Protein AF-M1BWH0-F1 (afdb_monomer_lite)

Organism: Solanum tuberosum (NCBI:txid4113)

InterPro domains:
  IPR000715 Glycosyl transferase, family 4 [PTHR22926] (45-183)

pLDDT: mean 72.54, std 14.77, range [38.41, 92.94]

Structure (mmCIF, N/CA/C/O backbone):
data_AF-M1BWH0-F1
#
_entry.id   AF-M1BWH0-F1
#
loop_
_atom_site.group_PDB
_atom_site.id
_atom_site.type_symbol
_atom_site.label_atom_id
_atom_site.label_alt_id
_atom_site.label_comp_id
_atom_site.label_asym_id
_atom_site.label_entity_id
_atom_site.label_seq_id
_atom_site.pdbx_PDB_ins_code
_atom_site.Cartn_x
_atom_site.Cartn_y
_atom_site.Cartn_z
_atom_site.occupancy
_atom_site.B_iso_or_equiv
_atom_site.auth_seq_id
_atom_site.auth_comp_id
_atom_site.auth_asym_id
_atom_site.auth_atom_id
_atom_site.pdbx_PDB_model_num
ATOM 1 N N . MET A 1 1 ? -40.333 1.018 10.493 1.00 52.69 1 MET A N 1
ATOM 2 C CA . MET A 1 1 ? -40.020 0.906 9.043 1.00 52.69 1 MET A CA 1
ATOM 3 C C . MET A 1 1 ? -39.030 1.960 8.505 1.00 52.69 1 MET A C 1
ATOM 5 O O . MET A 1 1 ? -38.324 1.637 7.554 1.00 52.69 1 MET A O 1
ATOM 9 N N . LEU A 1 2 ? -38.870 3.151 9.114 1.00 58.59 2 LEU A N 1
ATOM 10 C CA . LEU A 1 2 ? -37.938 4.201 8.632 1.00 58.59 2 LEU A CA 1
ATOM 11 C C . LEU A 1 2 ? -36.450 3.785 8.541 1.00 58.59 2 LEU A C 1
ATOM 13 O O . LEU A 1 2 ? -35.743 4.197 7.622 1.00 58.59 2 LEU A O 1
ATOM 17 N N . GLY A 1 3 ? -35.963 2.935 9.452 1.00 58.97 3 GLY A N 1
ATOM 18 C CA . GLY A 1 3 ? -34.543 2.551 9.498 1.00 58.97 3 GLY A CA 1
ATOM 19 C C . GLY A 1 3 ? -34.046 1.758 8.279 1.00 58.97 3 GLY A C 1
ATOM 20 O O . GLY A 1 3 ? -32.896 1.919 7.870 1.00 58.97 3 GLY A O 1
ATOM 21 N N . ARG A 1 4 ? -34.903 0.939 7.642 1.00 58.53 4 ARG A N 1
ATOM 22 C CA . ARG A 1 4 ? -34.527 0.165 6.436 1.00 58.53 4 ARG A CA 1
ATOM 23 C C . ARG A 1 4 ? -34.374 1.065 5.206 1.00 58.53 4 ARG A C 1
ATOM 25 O O . ARG A 1 4 ? -33.433 0.875 4.437 1.00 58.53 4 ARG A O 1
ATOM 32 N N . ALA A 1 5 ? -35.240 2.071 5.054 1.00 61.50 5 ALA A N 1
ATOM 33 C CA . ALA A 1 5 ? -35.156 3.052 3.969 1.00 61.50 5 ALA A CA 1
ATOM 34 C C . ALA A 1 5 ? -33.893 3.923 4.088 1.00 61.50 5 ALA A C 1
ATOM 36 O O . ALA A 1 5 ? -33.182 4.127 3.101 1.00 61.50 5 ALA A O 1
ATOM 37 N N . TYR A 1 6 ? -33.555 4.351 5.310 1.00 59.22 6 TYR A N 1
ATOM 38 C CA . TYR A 1 6 ? -32.339 5.120 5.583 1.00 59.22 6 TYR A CA 1
ATOM 39 C C . TYR A 1 6 ? -31.059 4.313 5.300 1.00 59.22 6 TYR A C 1
ATOM 41 O O . TYR A 1 6 ? -30.120 4.813 4.678 1.00 59.22 6 TYR A O 1
ATOM 49 N N . LYS A 1 7 ? -31.036 3.026 5.681 1.00 59.59 7 LYS A N 1
ATOM 50 C CA . LYS A 1 7 ? -29.905 2.121 5.411 1.00 59.59 7 LYS A CA 1
ATOM 51 C C . LYS A 1 7 ? -29.709 1.881 3.907 1.00 59.59 7 LYS A C 1
ATOM 53 O O . LYS A 1 7 ? -28.577 1.931 3.434 1.00 59.59 7 LYS A O 1
ATOM 58 N N . ARG A 1 8 ? -30.797 1.705 3.140 1.00 63.88 8 ARG A N 1
ATOM 59 C CA . ARG A 1 8 ? -30.755 1.571 1.668 1.00 63.88 8 ARG A CA 1
ATOM 60 C C . ARG A 1 8 ? -30.209 2.821 0.981 1.00 63.88 8 ARG A C 1
ATOM 62 O O . ARG A 1 8 ? -29.378 2.685 0.089 1.00 63.88 8 ARG A O 1
ATOM 69 N N . LYS A 1 9 ? -30.640 4.021 1.398 1.00 63.94 9 LYS A N 1
ATOM 70 C CA . LYS A 1 9 ? -30.110 5.282 0.851 1.00 63.94 9 LYS A CA 1
ATOM 71 C C . LYS A 1 9 ? -28.603 5.392 1.091 1.00 63.94 9 LYS A C 1
ATOM 73 O O . LYS A 1 9 ? -27.865 5.621 0.141 1.00 63.94 9 LYS A O 1
ATOM 78 N N . ARG A 1 10 ? -28.129 5.127 2.315 1.00 65.81 10 ARG A N 1
ATOM 79 C CA . ARG A 1 10 ? -26.694 5.200 2.651 1.00 65.81 10 ARG A CA 1
ATOM 80 C C . ARG A 1 10 ? -25.829 4.241 1.815 1.00 65.81 10 ARG A C 1
ATOM 82 O O . ARG A 1 10 ? -24.743 4.621 1.397 1.00 65.81 10 ARG A O 1
ATOM 89 N N . ILE A 1 11 ? -26.329 3.032 1.536 1.00 69.75 11 ILE A N 1
ATOM 90 C CA . ILE A 1 11 ? -25.644 2.051 0.675 1.00 69.75 11 ILE A CA 1
ATOM 91 C C . ILE A 1 11 ? -25.576 2.549 -0.775 1.00 69.75 11 ILE A C 1
ATOM 93 O O . ILE A 1 11 ? -24.513 2.488 -1.381 1.00 69.75 11 ILE A O 1
ATOM 97 N N . LYS A 1 12 ? -26.673 3.099 -1.317 1.00 73.69 12 LYS A N 1
ATOM 98 C CA . LYS A 1 12 ? -26.696 3.640 -2.687 1.00 73.69 12 LYS A CA 1
ATOM 99 C C . LYS A 1 12 ? -25.707 4.794 -2.880 1.00 73.69 12 LYS A C 1
ATOM 101 O O . LYS A 1 12 ? -24.979 4.785 -3.863 1.00 73.69 12 LYS A O 1
ATOM 106 N N . TYR A 1 13 ? -25.637 5.741 -1.941 1.00 73.81 13 TYR A N 1
ATOM 107 C CA . TYR A 1 13 ? -24.661 6.839 -2.012 1.00 73.81 13 TYR A CA 1
ATOM 108 C C . TYR A 1 13 ? -23.214 6.349 -1.866 1.00 73.81 13 TYR A C 1
ATOM 110 O O . TYR A 1 13 ? -22.333 6.860 -2.547 1.00 73.81 13 TYR A O 1
ATOM 118 N N . GLY A 1 14 ? -22.968 5.336 -1.027 1.00 74.81 14 GLY A N 1
ATOM 119 C CA . GLY A 1 14 ? -21.646 4.714 -0.916 1.00 74.81 14 GLY A CA 1
ATOM 120 C C . GLY A 1 14 ? -21.208 4.031 -2.213 1.00 74.81 14 GLY A C 1
ATOM 121 O O . GLY A 1 14 ? -20.084 4.238 -2.659 1.00 74.81 14 GLY A O 1
ATOM 122 N N . ILE A 1 15 ? -22.112 3.276 -2.849 1.00 80.81 15 ILE A N 1
ATOM 123 C CA . ILE A 1 15 ? -21.866 2.646 -4.154 1.00 80.81 15 ILE A CA 1
ATOM 124 C C . ILE A 1 15 ? -21.603 3.714 -5.221 1.00 80.81 15 ILE A C 1
ATOM 126 O O . ILE A 1 15 ? -20.625 3.607 -5.950 1.00 80.81 15 ILE A O 1
ATOM 130 N N . LEU A 1 16 ? -22.424 4.768 -5.274 1.00 80.62 16 LEU A N 1
ATOM 131 C CA . LEU A 1 16 ? -22.268 5.846 -6.252 1.00 80.62 16 LEU A CA 1
ATOM 132 C C . LEU A 1 16 ? -20.926 6.577 -6.099 1.00 80.62 16 LEU A C 1
ATOM 134 O O . LEU A 1 16 ? -20.253 6.815 -7.096 1.00 80.62 16 LEU A O 1
ATOM 138 N N . ASN A 1 17 ? -20.512 6.883 -4.866 1.00 79.44 17 ASN A N 1
ATOM 139 C CA . ASN A 1 17 ? -19.226 7.531 -4.608 1.00 79.44 17 ASN A CA 1
ATOM 140 C C . ASN A 1 17 ? -18.046 6.636 -5.014 1.00 79.44 17 ASN A C 1
ATOM 142 O O . ASN A 1 17 ? -17.078 7.117 -5.590 1.00 79.44 17 ASN A O 1
ATOM 146 N N . ASN A 1 18 ? -18.138 5.329 -4.753 1.00 79.00 18 ASN A N 1
ATOM 147 C CA . ASN A 1 18 ? -17.075 4.392 -5.109 1.00 79.00 18 ASN A CA 1
ATOM 148 C C . ASN A 1 18 ? -16.974 4.194 -6.631 1.00 79.00 18 ASN A C 1
ATOM 150 O O . ASN A 1 18 ? -15.876 4.199 -7.174 1.00 79.00 18 ASN A O 1
ATOM 154 N N . ILE A 1 19 ? -18.112 4.095 -7.333 1.00 83.69 19 ILE A N 1
ATOM 155 C CA . ILE A 1 19 ? -18.146 4.055 -8.805 1.00 83.69 19 ILE A CA 1
ATOM 156 C C . ILE A 1 19 ? -17.559 5.346 -9.381 1.00 83.69 19 ILE A C 1
ATOM 158 O O . ILE A 1 19 ? -16.717 5.282 -10.270 1.00 83.69 19 ILE A O 1
ATOM 162 N N . GLY A 1 20 ? -17.957 6.508 -8.851 1.00 84.94 20 GLY A N 1
ATOM 163 C CA . GLY A 1 20 ? -17.413 7.798 -9.274 1.00 84.94 20 GLY A CA 1
ATOM 164 C C . GLY A 1 20 ? -15.898 7.881 -9.087 1.00 84.94 20 GLY A C 1
ATOM 165 O O . GLY A 1 20 ? -15.196 8.314 -9.997 1.00 84.94 20 GLY A O 1
ATOM 166 N N . LEU A 1 21 ? -15.389 7.397 -7.951 1.00 83.56 21 LEU A N 1
ATOM 167 C CA . LEU A 1 21 ? -13.957 7.360 -7.665 1.00 83.56 21 LEU A CA 1
ATOM 168 C C . LEU A 1 21 ? -13.198 6.438 -8.630 1.00 83.56 21 LEU A C 1
ATOM 170 O O . LEU A 1 21 ? -12.185 6.853 -9.182 1.00 83.56 21 LEU A O 1
ATOM 174 N N . ILE A 1 22 ? -13.704 5.226 -8.883 1.00 83.94 22 ILE A N 1
ATOM 175 C CA . ILE A 1 22 ? -13.088 4.276 -9.825 1.00 83.94 22 ILE A CA 1
ATOM 176 C C . ILE A 1 22 ? -13.057 4.872 -11.235 1.00 83.94 22 ILE A C 1
ATOM 178 O O . ILE A 1 22 ? -12.007 4.880 -11.876 1.00 83.94 22 ILE A O 1
ATOM 182 N N . MET A 1 23 ? -14.181 5.425 -11.701 1.00 84.38 23 MET A N 1
ATOM 183 C CA . MET A 1 23 ? -14.258 6.061 -13.016 1.00 84.38 23 MET A CA 1
ATOM 184 C C . MET A 1 23 ? -13.270 7.224 -13.125 1.00 84.38 23 MET A C 1
ATOM 186 O O . MET A 1 23 ? -12.506 7.286 -14.084 1.00 84.38 23 MET A O 1
ATOM 190 N N . PHE A 1 24 ? -13.209 8.094 -12.117 1.00 86.31 24 PHE A N 1
ATOM 191 C CA . PHE A 1 24 ? -12.257 9.202 -12.087 1.00 86.31 24 PHE A CA 1
ATOM 192 C C . PHE A 1 24 ? -10.799 8.721 -12.137 1.00 86.31 24 PHE A C 1
ATOM 194 O O . PHE A 1 24 ? -10.025 9.206 -12.962 1.00 86.31 24 PHE A O 1
ATOM 201 N N . SER A 1 25 ? -10.434 7.729 -11.318 1.00 80.38 25 SER A N 1
ATOM 202 C CA . SER A 1 25 ? -9.082 7.161 -11.307 1.00 80.38 25 SER A CA 1
ATOM 203 C C . SER A 1 25 ? -8.705 6.535 -12.652 1.00 80.38 25 SER A C 1
ATOM 205 O O . SER A 1 25 ? -7.600 6.768 -13.136 1.00 80.38 25 SER A O 1
ATOM 207 N N . THR A 1 26 ? -9.618 5.797 -13.292 1.00 81.75 26 THR A N 1
ATOM 208 C CA . THR A 1 26 ? -9.363 5.208 -14.621 1.00 81.75 26 THR A CA 1
ATOM 209 C C . THR A 1 26 ? -9.215 6.269 -15.714 1.00 81.75 26 THR A C 1
ATOM 211 O O . THR A 1 26 ? -8.313 6.176 -16.539 1.00 81.75 26 THR A O 1
ATOM 214 N N . VAL A 1 27 ? -10.022 7.332 -15.708 1.00 85.44 27 VAL A N 1
ATOM 215 C CA . VAL A 1 27 ? -9.874 8.425 -16.683 1.00 85.44 27 VAL A CA 1
ATOM 216 C C . VAL A 1 27 ? -8.538 9.146 -16.493 1.00 85.44 27 VAL A C 1
ATOM 218 O O . VAL A 1 27 ? -7.833 9.391 -17.471 1.00 85.44 27 VAL A O 1
ATOM 221 N N . LEU A 1 28 ? -8.149 9.426 -15.246 1.00 85.00 28 LEU A N 1
ATOM 222 C CA . LEU A 1 28 ? -6.870 10.063 -14.928 1.00 85.00 28 LEU A CA 1
ATOM 223 C C . LEU A 1 28 ? -5.680 9.224 -15.420 1.00 85.00 28 LEU A C 1
ATOM 225 O O . LEU A 1 28 ? -4.799 9.749 -16.094 1.00 85.00 28 LEU A O 1
ATOM 229 N N . LEU A 1 29 ? -5.677 7.917 -15.138 1.00 82.06 29 LEU A N 1
ATOM 230 C CA . LEU A 1 29 ? -4.638 6.997 -15.615 1.00 82.06 29 LEU A CA 1
ATOM 231 C C . LEU A 1 29 ? -4.583 6.944 -17.145 1.00 82.06 29 LEU A C 1
ATOM 233 O O . LEU A 1 29 ? -3.495 6.916 -17.709 1.00 82.06 29 LEU A O 1
ATOM 237 N N . SER A 1 30 ? -5.733 6.998 -17.824 1.00 78.19 30 SER A N 1
ATOM 238 C CA . SER A 1 30 ? -5.777 6.972 -19.290 1.00 78.19 30 SER A CA 1
ATOM 239 C C . SER A 1 30 ? -5.213 8.256 -19.893 1.00 78.19 30 SER A C 1
ATOM 241 O O . SER A 1 30 ? -4.580 8.214 -20.946 1.00 78.19 30 SER A O 1
ATOM 243 N N . LEU A 1 31 ? -5.441 9.397 -19.235 1.00 82.44 31 LEU A N 1
ATOM 244 C CA . LEU A 1 31 ? -4.841 10.674 -19.615 1.00 82.44 31 LEU A CA 1
ATOM 245 C C . LEU A 1 31 ? -3.324 10.644 -19.416 1.00 82.44 31 LEU A C 1
ATOM 247 O O . LEU A 1 31 ? -2.596 11.097 -20.294 1.00 82.44 31 LEU A O 1
ATOM 251 N N . VAL A 1 32 ? -2.846 10.068 -18.308 1.00 80.88 32 VAL A N 1
ATOM 252 C CA . VAL A 1 32 ? -1.409 9.892 -18.051 1.00 80.88 32 VAL A CA 1
ATOM 253 C C . VAL A 1 32 ? -0.775 8.971 -19.091 1.00 80.88 32 VAL A C 1
ATOM 255 O O . VAL A 1 32 ? 0.252 9.344 -19.644 1.00 80.88 32 VAL A O 1
ATOM 258 N N . ASP A 1 33 ? -1.393 7.835 -19.424 1.00 77.31 33 ASP A N 1
ATOM 259 C CA . ASP A 1 33 ? -0.915 6.934 -20.485 1.00 77.31 33 ASP A CA 1
ATOM 260 C C . ASP A 1 33 ? -0.877 7.640 -21.856 1.00 77.31 33 ASP A C 1
ATOM 262 O O . ASP A 1 33 ? 0.085 7.490 -22.609 1.00 77.31 33 ASP A O 1
ATOM 266 N N . CYS A 1 34 ? -1.885 8.465 -22.168 1.00 70.06 34 CYS A N 1
ATOM 267 C CA . CYS A 1 34 ? -1.929 9.257 -23.402 1.00 70.06 34 CYS A CA 1
ATOM 268 C C . CYS A 1 34 ? -0.803 10.306 -23.453 1.00 70.06 34 CYS A C 1
ATOM 270 O O . CYS A 1 34 ? -0.119 10.451 -24.470 1.00 70.06 34 CYS A O 1
ATOM 272 N N . CYS A 1 35 ? -0.559 11.005 -22.341 1.00 70.25 35 CYS A N 1
ATOM 273 C CA . CYS A 1 35 ? 0.544 11.956 -22.209 1.00 70.25 35 CYS A CA 1
ATOM 274 C C . CYS A 1 35 ? 1.911 11.261 -22.260 1.00 70.25 35 CYS A C 1
ATOM 276 O O . CYS A 1 35 ? 2.811 11.750 -22.939 1.00 70.25 35 CYS A O 1
ATOM 278 N N . ALA A 1 36 ? 2.063 10.116 -21.590 1.00 68.38 36 ALA A N 1
ATOM 279 C CA . ALA A 1 36 ? 3.297 9.338 -21.556 1.00 68.38 36 ALA A CA 1
ATOM 280 C C . ALA A 1 36 ? 3.667 8.823 -22.949 1.00 68.38 36 ALA A C 1
ATOM 282 O O . ALA A 1 36 ? 4.811 8.992 -23.364 1.00 68.38 36 ALA A O 1
ATOM 283 N N . TRP A 1 37 ? 2.694 8.305 -23.709 1.00 62.81 37 TRP A N 1
ATOM 284 C CA . TRP A 1 37 ? 2.899 7.948 -25.116 1.00 62.81 37 TRP A CA 1
ATOM 285 C C . TRP A 1 37 ? 3.388 9.158 -25.916 1.00 62.81 37 TRP A C 1
ATOM 287 O O . TRP A 1 37 ? 4.355 9.072 -26.667 1.00 62.81 37 TRP A O 1
ATOM 297 N N . LYS A 1 38 ? 2.741 10.314 -25.750 1.00 64.25 38 LYS A N 1
ATOM 298 C CA . LYS A 1 38 ? 3.063 11.515 -26.530 1.00 64.25 38 LYS A CA 1
ATOM 299 C C . LYS A 1 38 ? 4.447 12.105 -26.201 1.00 64.25 38 LYS A C 1
ATOM 301 O O . LYS A 1 38 ? 5.040 12.752 -27.062 1.00 64.25 38 LYS A O 1
ATOM 306 N N . ILE A 1 39 ? 4.947 11.898 -24.981 1.00 63.72 39 ILE A N 1
ATOM 307 C CA . ILE A 1 39 ? 6.244 12.403 -24.495 1.00 63.72 39 ILE A CA 1
ATOM 308 C C . ILE A 1 39 ? 7.386 11.417 -24.796 1.00 63.72 39 ILE A C 1
ATOM 310 O O . ILE A 1 39 ? 8.479 11.841 -25.177 1.00 63.72 39 ILE A O 1
ATOM 314 N N . VAL A 1 40 ? 7.158 10.110 -24.647 1.00 57.47 40 VAL A N 1
ATOM 315 C CA . VAL A 1 40 ? 8.202 9.082 -24.751 1.00 57.47 40 VAL A CA 1
ATOM 316 C C . VAL A 1 40 ? 8.255 8.522 -26.177 1.00 57.47 40 VAL A C 1
ATOM 318 O O . VAL A 1 40 ? 7.400 7.745 -26.584 1.00 57.47 40 VAL A O 1
ATOM 321 N N . ARG A 1 41 ? 9.298 8.869 -26.947 1.00 51.84 41 ARG A N 1
ATOM 322 C CA . ARG A 1 41 ? 9.568 8.320 -28.298 1.00 51.84 41 ARG A CA 1
ATOM 323 C C . ARG A 1 41 ? 10.115 6.874 -28.294 1.00 51.84 41 ARG A C 1
ATOM 325 O O . ARG A 1 41 ? 10.919 6.526 -29.154 1.00 51.84 41 ARG A O 1
ATOM 332 N N . LEU A 1 42 ? 9.736 6.033 -27.334 1.00 53.94 42 LEU A N 1
ATOM 333 C CA . LEU A 1 42 ? 10.007 4.589 -27.388 1.00 53.94 42 LEU A CA 1
ATOM 334 C C . LEU A 1 42 ? 8.731 3.856 -27.830 1.00 53.94 42 LEU A C 1
ATOM 336 O O . LEU A 1 42 ? 7.637 4.362 -27.583 1.00 53.94 42 LEU A O 1
ATOM 340 N N . PRO A 1 43 ? 8.829 2.659 -28.438 1.00 50.44 43 PRO A N 1
ATOM 341 C CA . PRO A 1 43 ? 7.671 1.839 -28.773 1.00 50.44 43 PRO A CA 1
ATOM 342 C C . PRO A 1 43 ? 7.096 1.207 -27.492 1.00 50.44 43 PRO A C 1
ATOM 344 O O . PRO A 1 43 ? 7.139 -0.008 -27.311 1.00 50.44 43 PRO A O 1
ATOM 347 N N . LEU A 1 44 ? 6.602 2.025 -26.557 1.00 55.78 44 LEU A N 1
ATOM 348 C CA . LEU A 1 44 ? 5.831 1.525 -25.426 1.00 55.78 44 LEU A CA 1
ATOM 349 C C . LEU A 1 44 ? 4.507 0.994 -25.969 1.00 55.78 44 LEU A C 1
ATOM 351 O O . LEU A 1 44 ? 3.814 1.663 -26.737 1.00 55.78 44 LEU A O 1
ATOM 355 N N . ALA A 1 45 ? 4.159 -0.227 -25.572 1.00 59.03 45 ALA A N 1
ATOM 356 C CA . ALA A 1 45 ? 2.871 -0.799 -25.912 1.00 59.03 45 ALA A CA 1
ATOM 357 C C . ALA A 1 45 ? 1.736 0.122 -25.412 1.00 59.03 45 ALA A C 1
ATOM 359 O O . ALA A 1 45 ? 1.839 0.669 -24.308 1.00 59.03 45 ALA A O 1
ATOM 360 N N . PRO A 1 46 ? 0.630 0.251 -26.168 1.00 59.34 46 PRO A N 1
ATOM 361 C CA . PRO A 1 46 ? -0.586 0.878 -25.670 1.00 59.34 46 PRO A CA 1
ATOM 362 C C . PRO A 1 46 ? -0.941 0.340 -24.278 1.00 59.34 46 PRO A C 1
ATOM 364 O O . PRO A 1 46 ? -1.032 -0.882 -24.108 1.00 59.34 46 PRO A O 1
ATOM 367 N N . LEU A 1 47 ? -1.212 1.243 -23.322 1.00 62.69 47 LEU A N 1
ATOM 368 C CA . LEU A 1 47 ? -1.755 0.930 -21.988 1.00 62.69 47 LEU A CA 1
ATOM 369 C C . LEU A 1 47 ? -0.745 0.308 -21.001 1.00 62.69 47 LEU A C 1
ATOM 371 O O . LEU A 1 47 ? -1.069 -0.659 -20.307 1.00 62.69 47 LEU A O 1
ATOM 375 N N . TYR A 1 48 ? 0.478 0.839 -20.930 1.00 70.38 48 TYR A N 1
ATOM 376 C CA . TYR A 1 48 ? 1.519 0.314 -20.039 1.00 70.38 48 TYR A CA 1
ATOM 377 C C . TYR A 1 48 ? 1.189 0.499 -18.544 1.00 70.38 48 TYR A C 1
ATOM 379 O O . TYR A 1 48 ? 1.379 -0.443 -17.777 1.00 70.38 48 TYR A O 1
ATOM 387 N N . LEU A 1 49 ? 0.634 1.646 -18.119 1.00 72.81 49 LEU A N 1
ATOM 388 C CA . LEU A 1 49 ? 0.262 1.889 -16.708 1.00 72.81 49 LEU A CA 1
ATOM 389 C C . LEU A 1 49 ? -1.140 1.369 -16.358 1.00 72.81 49 LEU A C 1
ATOM 391 O O . LEU A 1 49 ? -1.397 0.946 -15.228 1.00 72.81 49 LEU A O 1
ATOM 395 N N . MET A 1 50 ? -2.045 1.337 -17.332 1.00 77.44 50 MET A N 1
ATOM 396 C CA . MET A 1 50 ? -3.389 0.771 -17.181 1.00 77.44 50 MET A CA 1
ATOM 397 C C . MET A 1 50 ? -3.405 -0.711 -16.784 1.00 77.44 50 MET A C 1
ATOM 399 O O . MET A 1 50 ? -4.214 -1.121 -15.947 1.00 77.44 50 MET A O 1
ATOM 403 N N . ARG A 1 51 ? -2.512 -1.528 -17.357 1.00 77.06 51 ARG A N 1
ATOM 404 C CA . ARG A 1 51 ? -2.429 -2.976 -17.083 1.00 77.06 51 ARG A CA 1
ATOM 405 C C . ARG A 1 51 ? -2.139 -3.306 -15.607 1.00 77.06 51 ARG A C 1
ATOM 407 O O . ARG A 1 51 ? -2.965 -4.002 -15.012 1.00 77.06 51 ARG A O 1
ATOM 414 N N . PRO A 1 52 ? -1.043 -2.824 -14.980 1.00 80.69 52 PRO A N 1
ATOM 415 C CA . PRO A 1 52 ? -0.759 -3.100 -13.570 1.00 80.69 52 PRO A CA 1
ATOM 416 C C . PRO A 1 52 ? -1.850 -2.563 -12.645 1.00 80.69 52 PRO A C 1
ATOM 418 O O . PRO A 1 52 ? -2.199 -3.220 -11.661 1.00 80.69 52 PRO A O 1
ATOM 421 N N . PHE A 1 53 ? -2.446 -1.414 -12.973 1.00 81.19 53 PHE A N 1
ATOM 422 C CA . PHE A 1 53 ? -3.536 -0.849 -12.182 1.00 81.19 53 PHE A CA 1
ATOM 423 C C . PHE A 1 53 ? -4.788 -1.736 -12.187 1.00 81.19 53 PHE A C 1
ATOM 425 O O . PHE A 1 53 ? -5.334 -2.037 -11.128 1.00 81.19 53 PHE A O 1
ATOM 432 N N . LEU A 1 54 ? -5.236 -2.202 -13.356 1.00 83.00 54 LEU A N 1
ATOM 433 C CA . LEU A 1 54 ? -6.416 -3.068 -13.445 1.00 83.00 54 LEU A CA 1
ATOM 434 C C . LEU A 1 54 ? -6.174 -4.427 -12.779 1.00 83.00 54 LEU A C 1
ATOM 436 O O . LEU A 1 54 ? -7.027 -4.900 -12.027 1.00 83.00 54 LEU A O 1
ATOM 440 N N . ILE A 1 55 ? -5.005 -5.030 -13.013 1.00 84.25 55 ILE A N 1
ATOM 441 C CA . ILE A 1 55 ? -4.638 -6.324 -12.422 1.00 84.25 55 ILE A CA 1
ATOM 442 C C . ILE A 1 55 ? -4.598 -6.217 -10.894 1.00 84.25 55 ILE A C 1
ATOM 444 O O . ILE A 1 55 ? -5.208 -7.037 -10.207 1.00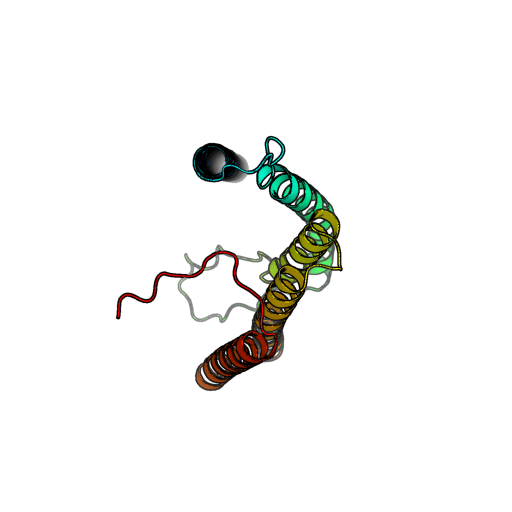 84.25 55 ILE A O 1
ATOM 448 N N . SER A 1 56 ? -3.946 -5.185 -10.354 1.00 84.25 56 SER A N 1
ATOM 449 C CA . SER A 1 56 ? -3.893 -4.965 -8.905 1.00 84.25 56 SER A CA 1
ATOM 450 C C . SER A 1 56 ? -5.272 -4.657 -8.318 1.00 84.25 56 SER A C 1
ATOM 452 O O . SER A 1 56 ? -5.623 -5.226 -7.287 1.00 84.25 56 SER A O 1
ATOM 454 N N . ALA A 1 57 ? -6.099 -3.845 -8.982 1.00 83.44 57 ALA A N 1
ATOM 455 C CA . ALA A 1 57 ? -7.452 -3.536 -8.517 1.00 83.44 57 ALA A CA 1
ATOM 456 C C . ALA A 1 57 ? -8.335 -4.792 -8.418 1.00 83.44 57 ALA A C 1
ATOM 458 O O . ALA A 1 57 ? -9.021 -4.991 -7.409 1.00 83.44 57 ALA A O 1
ATOM 459 N N . VAL A 1 58 ? -8.291 -5.663 -9.431 1.00 85.69 58 VAL A N 1
ATOM 460 C CA . VAL A 1 58 ? -9.033 -6.933 -9.428 1.00 85.69 58 VAL A CA 1
ATOM 461 C C . VAL A 1 58 ? -8.487 -7.874 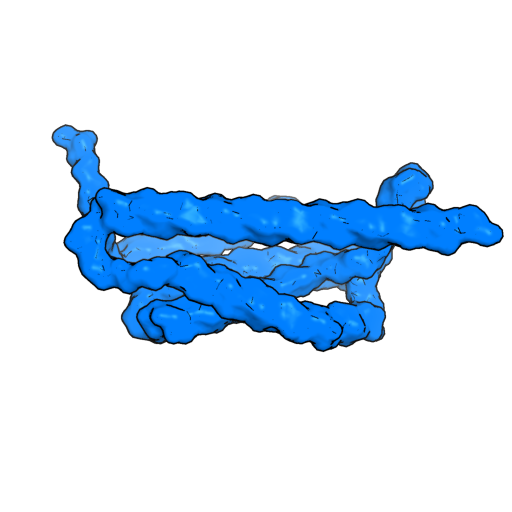-8.354 1.00 85.69 58 VAL A C 1
ATOM 463 O O . VAL A 1 58 ? -9.264 -8.390 -7.547 1.00 85.69 58 VAL A O 1
ATOM 466 N N . ALA A 1 59 ? -7.164 -8.044 -8.279 1.00 85.12 59 ALA A N 1
ATOM 467 C CA . ALA A 1 59 ? -6.523 -8.920 -7.300 1.00 85.12 59 ALA A CA 1
ATOM 468 C C . ALA A 1 59 ? -6.838 -8.496 -5.855 1.00 85.12 59 ALA A C 1
ATOM 470 O O . ALA A 1 59 ? -7.284 -9.311 -5.045 1.00 85.12 59 ALA A O 1
ATOM 471 N N . VAL A 1 60 ? -6.693 -7.205 -5.543 1.00 85.38 60 VAL A N 1
ATOM 472 C CA . VAL A 1 60 ? -7.027 -6.640 -4.229 1.00 85.38 60 VAL A CA 1
ATOM 473 C C . VAL A 1 60 ? -8.512 -6.810 -3.914 1.00 85.38 60 VAL A C 1
ATOM 475 O O . VAL A 1 60 ? -8.851 -7.098 -2.768 1.00 85.38 60 VAL A O 1
ATOM 478 N N . SER A 1 61 ? -9.409 -6.644 -4.891 1.00 84.12 61 SER A N 1
ATOM 479 C CA . SER A 1 61 ? -10.851 -6.821 -4.675 1.00 84.12 61 SER A CA 1
ATOM 480 C C . SER A 1 61 ? -11.197 -8.266 -4.298 1.00 84.12 61 SER A C 1
ATOM 482 O O . SER A 1 61 ? -11.907 -8.494 -3.313 1.00 84.12 61 SER A O 1
ATOM 484 N N . CYS A 1 62 ? -10.630 -9.244 -5.012 1.00 84.88 62 CYS A N 1
ATOM 485 C CA . CYS A 1 62 ? -10.798 -10.666 -4.713 1.00 84.88 62 CYS A CA 1
ATOM 486 C C . CYS A 1 62 ? -10.247 -11.032 -3.331 1.00 84.88 62 CYS A C 1
ATOM 488 O O . CYS A 1 62 ? -10.952 -11.648 -2.530 1.00 84.88 62 CYS A O 1
ATOM 490 N N . VAL A 1 63 ? -9.016 -10.616 -3.018 1.00 83.62 63 VAL A N 1
ATOM 491 C CA . VAL A 1 63 ? -8.399 -10.907 -1.715 1.00 83.62 63 VAL A CA 1
ATOM 492 C C . VAL A 1 63 ? -9.142 -10.188 -0.592 1.00 83.62 63 VAL A C 1
ATOM 494 O O . VAL A 1 63 ? -9.429 -10.789 0.439 1.00 83.62 63 VAL A O 1
ATOM 497 N N . GLY A 1 64 ? -9.550 -8.937 -0.802 1.00 80.62 64 GLY A N 1
ATOM 498 C CA . GLY A 1 64 ? -10.348 -8.170 0.150 1.00 80.62 64 GLY A CA 1
ATOM 499 C C . GLY A 1 64 ? -11.674 -8.853 0.493 1.00 80.62 64 GLY A C 1
ATOM 500 O O . GLY A 1 64 ? -12.047 -8.894 1.664 1.00 80.62 64 GLY A O 1
ATOM 501 N N . TYR A 1 65 ? -12.357 -9.461 -0.482 1.00 81.69 65 TYR A N 1
ATOM 502 C CA . TYR A 1 65 ? -13.593 -10.213 -0.230 1.00 81.69 65 TYR A CA 1
ATOM 503 C C . TYR A 1 65 ? -13.393 -11.373 0.763 1.00 81.69 65 TYR A C 1
ATOM 505 O O . TYR A 1 65 ? -14.274 -11.635 1.583 1.00 81.69 65 TYR A O 1
ATOM 513 N N . VAL A 1 66 ? -12.222 -12.018 0.740 1.00 81.25 66 VAL A N 1
ATOM 514 C CA . VAL A 1 66 ? -11.869 -13.143 1.625 1.00 81.25 66 VAL A CA 1
ATOM 515 C C . VAL A 1 66 ? -11.250 -12.669 2.946 1.00 81.25 66 VAL A C 1
ATOM 517 O O . VAL A 1 66 ? -11.583 -13.178 4.016 1.00 81.25 66 VAL A O 1
ATOM 520 N N . CYS A 1 67 ? -10.378 -11.664 2.912 1.00 75.81 67 CYS A N 1
ATOM 521 C CA . CYS A 1 67 ? -9.662 -11.179 4.090 1.00 75.81 67 CYS A CA 1
ATOM 522 C C . CYS A 1 67 ? -10.541 -10.325 5.015 1.00 75.81 67 CYS A C 1
ATOM 524 O O . CYS A 1 67 ? -10.386 -10.385 6.234 1.00 75.81 67 CYS A O 1
ATOM 526 N N . VAL A 1 68 ? -11.498 -9.559 4.483 1.00 76.06 68 VAL A N 1
ATOM 527 C CA . VAL A 1 68 ? -12.413 -8.735 5.294 1.00 76.06 68 VAL A CA 1
ATOM 528 C C . VAL A 1 68 ? -13.229 -9.558 6.308 1.00 76.06 68 VAL A C 1
ATOM 530 O O . VAL A 1 68 ? -13.268 -9.160 7.479 1.00 76.06 68 VAL A O 1
ATOM 533 N N . PRO A 1 69 ? -13.876 -10.689 5.952 1.00 73.69 69 PRO A N 1
ATOM 534 C CA . PRO A 1 69 ? -14.560 -11.517 6.944 1.00 73.69 69 PRO A CA 1
ATOM 535 C C . PRO A 1 69 ? -13.587 -12.168 7.939 1.00 73.69 69 PRO A C 1
ATOM 537 O O . PRO A 1 69 ? -13.938 -12.297 9.113 1.00 73.69 69 PRO A O 1
ATOM 540 N N . LEU A 1 70 ? -12.355 -12.490 7.523 1.00 72.56 70 LEU A N 1
ATOM 541 C CA . LEU A 1 70 ? -11.321 -13.037 8.408 1.00 72.56 70 LEU A CA 1
ATOM 542 C C . LEU A 1 70 ? -10.890 -12.019 9.477 1.00 72.56 70 LEU A C 1
ATOM 544 O O . LEU A 1 70 ? -10.937 -12.320 10.669 1.00 72.56 70 LEU A O 1
ATOM 548 N N . PHE A 1 71 ? -10.573 -10.780 9.085 1.00 68.94 71 PHE A N 1
ATOM 549 C CA . PHE A 1 71 ? -10.239 -9.704 10.029 1.00 68.94 71 PHE A CA 1
ATOM 550 C C . PHE A 1 71 ? -11.404 -9.352 10.957 1.00 68.94 71 PHE A C 1
ATOM 552 O O . PHE A 1 71 ? -11.199 -9.022 12.127 1.00 68.94 71 PHE A O 1
ATOM 559 N N . ARG A 1 72 ? -12.643 -9.474 10.465 1.00 66.62 72 ARG A N 1
ATOM 560 C CA . ARG A 1 72 ? -13.842 -9.325 11.295 1.00 66.62 72 ARG A CA 1
ATOM 561 C C . ARG A 1 72 ? -13.949 -10.430 12.350 1.00 66.62 72 ARG A C 1
ATOM 563 O O . ARG A 1 72 ? -14.375 -10.141 13.467 1.00 66.62 72 ARG A O 1
ATOM 570 N N . SER A 1 73 ? -13.548 -11.656 12.016 1.00 62.97 73 SER A N 1
ATOM 571 C CA . SER A 1 73 ? -13.504 -12.786 12.953 1.00 62.97 73 SER A CA 1
ATOM 572 C C . SER A 1 73 ? -12.393 -12.635 13.996 1.00 62.97 73 SER A C 1
ATOM 574 O O . SER A 1 73 ? -12.596 -12.973 15.160 1.00 62.97 73 SER A O 1
ATOM 576 N N . LEU A 1 74 ? -11.251 -12.054 13.615 1.00 64.19 74 LEU A N 1
ATOM 577 C CA . LEU A 1 74 ? -10.106 -11.813 14.503 1.00 64.19 74 LEU A CA 1
ATOM 578 C C . LEU A 1 74 ? -10.329 -10.684 15.528 1.00 64.19 74 LEU A C 1
ATOM 580 O O . LEU A 1 74 ? -9.424 -10.379 16.297 1.00 64.19 74 LEU A O 1
ATOM 584 N N . LYS A 1 75 ? -11.519 -10.058 15.564 1.00 59.59 75 LYS A N 1
ATOM 585 C CA . LYS A 1 75 ? -11.850 -8.934 16.464 1.00 59.59 75 LYS A CA 1
ATOM 586 C C . LYS A 1 75 ? -10.785 -7.828 16.461 1.00 59.59 75 LYS A C 1
ATOM 588 O O . LYS A 1 75 ? -10.626 -7.131 17.460 1.00 59.59 75 LYS A O 1
ATOM 593 N N . LEU A 1 76 ? -10.128 -7.595 15.320 1.00 55.69 76 LEU A N 1
ATOM 594 C CA . LEU A 1 76 ? -9.263 -6.432 15.080 1.00 55.69 76 LEU A CA 1
ATOM 595 C C . LEU A 1 76 ? -10.141 -5.187 14.866 1.00 55.69 76 LEU A C 1
ATOM 597 O O . LEU A 1 76 ? -10.122 -4.523 13.833 1.00 55.69 76 LEU A O 1
ATOM 601 N N . HIS A 1 77 ? -11.023 -4.937 15.829 1.00 54.03 77 HIS A N 1
ATOM 602 C CA . HIS A 1 77 ? -11.723 -3.683 16.000 1.00 54.03 77 HIS A CA 1
ATOM 603 C C . HIS A 1 77 ? -10.890 -2.868 16.973 1.00 54.03 77 HIS A C 1
ATOM 605 O O . HIS A 1 77 ? -10.737 -3.250 18.132 1.00 54.03 77 HIS A O 1
ATOM 611 N N . SER A 1 78 ? -10.386 -1.731 16.511 1.00 47.56 78 SER A N 1
ATOM 612 C CA . SER A 1 78 ? -9.853 -0.697 17.385 1.00 47.56 78 SER A CA 1
ATOM 613 C C . SER A 1 78 ? -10.886 -0.383 18.478 1.00 47.56 78 SER A C 1
ATOM 615 O O . SER A 1 78 ? -12.026 0.011 18.205 1.00 47.56 78 SER A O 1
ATOM 617 N N . VAL A 1 79 ? -10.517 -0.643 19.736 1.00 46.88 79 VAL A N 1
ATOM 618 C CA . VAL A 1 79 ? -11.358 -0.388 20.912 1.00 46.88 79 VAL A CA 1
ATOM 619 C C . VAL A 1 79 ? -11.431 1.122 21.102 1.00 46.88 79 VAL A C 1
ATOM 621 O O . VAL A 1 79 ? -10.603 1.689 21.785 1.00 46.88 79 VAL A O 1
ATOM 624 N N . ILE A 1 80 ? -12.384 1.817 20.486 1.00 48.53 80 ILE A N 1
ATOM 625 C CA . ILE A 1 80 ? -12.458 3.287 20.573 1.00 48.53 80 ILE A CA 1
ATOM 626 C C . ILE A 1 80 ? -12.520 3.758 22.045 1.00 48.53 80 ILE A C 1
ATOM 628 O O . ILE A 1 80 ? -13.372 3.307 22.815 1.00 48.53 80 ILE A O 1
ATOM 632 N N . ARG A 1 81 ? -11.642 4.707 22.412 1.00 47.69 81 ARG A N 1
ATOM 633 C CA . ARG A 1 81 ? -11.692 5.483 23.668 1.00 47.69 81 ARG A CA 1
ATOM 634 C C . ARG A 1 81 ? -13.089 6.091 23.868 1.00 47.69 81 ARG A C 1
ATOM 636 O O . ARG A 1 81 ? -13.610 6.755 22.976 1.00 47.69 81 ARG A O 1
ATOM 643 N N . LYS A 1 82 ? -13.669 5.920 25.061 1.00 45.56 82 LYS A N 1
ATOM 644 C CA . LYS A 1 82 ? -15.016 6.400 25.449 1.00 45.56 82 LYS A CA 1
ATOM 645 C C . LYS A 1 82 ? -15.196 7.936 25.477 1.00 45.56 82 LYS A C 1
ATOM 647 O O . LYS A 1 82 ? -16.305 8.393 25.710 1.00 45.56 82 LYS A O 1
ATOM 652 N N . GLU A 1 83 ? -14.155 8.721 25.209 1.00 46.31 83 GLU A N 1
ATOM 653 C CA . GLU A 1 83 ? -14.075 10.166 25.504 1.00 46.31 83 GLU A CA 1
ATOM 654 C C . GLU A 1 83 ? -14.586 11.106 24.378 1.00 46.31 83 GLU A C 1
ATOM 656 O O . GLU A 1 83 ? -14.469 12.321 24.488 1.00 46.31 83 GLU A O 1
ATOM 661 N N . GLY A 1 84 ? -15.136 10.597 23.265 1.00 48.28 84 GLY A N 1
ATOM 662 C CA . GLY A 1 84 ? -15.551 11.429 22.116 1.00 48.28 84 GLY A CA 1
ATOM 663 C C . GLY A 1 84 ? -17.073 11.636 21.976 1.00 48.28 84 GLY A C 1
ATOM 664 O O . GLY A 1 84 ? -17.828 10.678 22.166 1.00 48.28 84 GLY A O 1
ATOM 665 N N . PRO A 1 85 ? -17.563 12.830 21.563 1.00 46.94 85 PRO A N 1
ATOM 666 C CA . PRO A 1 85 ? -18.993 13.118 21.423 1.00 46.94 85 PRO A CA 1
ATOM 667 C C . PRO A 1 85 ? -19.703 12.148 20.462 1.00 46.94 85 PRO A C 1
ATOM 669 O O . PRO A 1 85 ? -19.211 11.816 19.379 1.00 46.94 85 PRO A O 1
ATOM 672 N N . ALA A 1 86 ? -20.914 11.734 20.847 1.00 53.97 86 ALA A N 1
ATOM 673 C CA . ALA A 1 86 ? -21.688 10.615 20.290 1.00 53.97 86 ALA A CA 1
ATOM 674 C C . ALA A 1 86 ? -21.992 10.656 18.772 1.00 53.97 86 ALA A C 1
ATOM 676 O O . ALA A 1 86 ? -22.474 9.668 18.220 1.00 53.97 86 ALA A O 1
ATOM 677 N N . ARG A 1 87 ? -21.704 11.760 18.068 1.00 50.09 87 ARG A N 1
ATOM 678 C CA . ARG A 1 87 ? -21.837 11.866 16.601 1.00 50.09 87 ARG A CA 1
ATOM 679 C C . ARG A 1 87 ? -20.652 11.274 15.827 1.00 50.09 87 ARG A C 1
ATOM 681 O O . ARG A 1 87 ? -20.836 10.882 14.677 1.00 50.09 87 ARG A O 1
ATOM 688 N N . HIS A 1 88 ? -19.466 11.164 16.431 1.00 42.97 88 HIS A N 1
ATOM 689 C CA . HIS A 1 88 ? -18.258 10.664 15.751 1.00 42.97 88 HIS A CA 1
ATOM 690 C C . HIS A 1 88 ? -18.061 9.139 15.852 1.00 42.97 88 HIS A C 1
ATOM 692 O O . HIS A 1 88 ? -17.285 8.551 15.102 1.00 42.97 88 HIS A O 1
ATOM 698 N N . SER A 1 89 ? -18.831 8.461 16.703 1.00 43.78 89 SER A N 1
ATOM 699 C CA . SER A 1 89 ? -18.784 7.008 16.923 1.00 43.78 89 SER A CA 1
ATOM 700 C C . SER A 1 89 ? -19.457 6.176 15.814 1.00 43.78 89 SER A C 1
ATOM 702 O O . SER A 1 89 ? -19.586 4.958 15.943 1.00 43.78 89 SER A O 1
ATOM 704 N N . SER A 1 90 ? -19.872 6.802 14.701 1.00 40.81 90 SER A N 1
ATOM 705 C CA . SER A 1 90 ? -20.424 6.114 13.521 1.00 40.81 90 SER A CA 1
ATOM 706 C C . SER A 1 90 ? -19.364 5.670 12.500 1.00 40.81 90 SER A C 1
ATOM 708 O O . SER A 1 90 ? -19.725 4.940 11.575 1.00 40.81 90 SER A O 1
ATOM 710 N N . LYS A 1 91 ? -18.077 6.017 12.660 1.00 43.62 91 LYS A N 1
ATOM 711 C CA . LYS A 1 91 ? -16.960 5.339 11.959 1.00 43.62 91 LYS A CA 1
ATOM 712 C C . LYS A 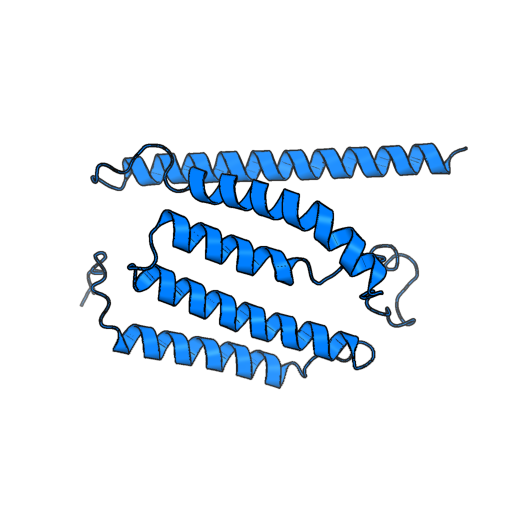1 91 ? -16.588 4.039 12.689 1.00 43.62 91 LYS A C 1
ATOM 714 O O . LYS A 1 91 ? -15.434 3.751 12.975 1.00 43.62 91 LYS A O 1
ATOM 719 N N . LYS A 1 92 ? -17.621 3.286 13.064 1.00 38.41 92 LYS A N 1
ATOM 720 C CA . LYS A 1 92 ? -17.522 2.014 13.772 1.00 38.41 92 LYS A CA 1
ATOM 721 C C . LYS A 1 92 ? -17.077 0.942 12.783 1.00 38.41 92 LYS A C 1
ATOM 723 O O . LYS A 1 92 ? -17.829 0.609 11.870 1.00 38.41 92 LYS A O 1
ATOM 728 N N . GLY A 1 93 ? -15.897 0.381 13.020 1.00 43.12 93 GLY A N 1
ATOM 729 C CA . GLY A 1 93 ? -15.612 -0.999 12.645 1.00 43.12 93 GLY A CA 1
ATOM 730 C C . GLY A 1 93 ? -15.049 -1.285 11.266 1.00 43.12 93 GLY A C 1
ATOM 731 O O . GLY A 1 93 ? -15.060 -2.443 10.847 1.00 43.12 93 GLY A O 1
ATOM 732 N N . THR A 1 94 ? -14.555 -0.274 10.559 1.00 44.06 94 THR A N 1
ATOM 733 C CA . THR A 1 94 ? -13.779 -0.520 9.343 1.00 44.06 94 THR A CA 1
ATOM 734 C C . THR A 1 94 ? -12.389 -0.983 9.761 1.00 44.06 94 THR A C 1
ATOM 736 O O . THR A 1 94 ? -11.684 -0.238 10.435 1.00 44.06 94 THR A O 1
ATOM 739 N N . ALA A 1 95 ? -12.021 -2.216 9.406 1.00 45.66 95 ALA A N 1
ATOM 740 C CA . ALA A 1 95 ? -10.702 -2.770 9.687 1.00 45.66 95 ALA A CA 1
ATOM 741 C C . ALA A 1 95 ? -9.620 -1.824 9.137 1.00 45.66 95 ALA A C 1
ATOM 743 O O . ALA A 1 95 ? -9.522 -1.627 7.926 1.00 45.66 95 ALA A O 1
ATOM 744 N N . THR A 1 96 ? -8.829 -1.224 10.028 1.00 55.34 96 THR A N 1
ATOM 745 C CA . THR A 1 96 ? -7.726 -0.302 9.704 1.00 55.34 96 THR A CA 1
ATOM 746 C C . THR A 1 96 ? -6.556 -0.988 8.994 1.00 55.34 96 THR A C 1
ATOM 748 O O . THR A 1 96 ? -5.681 -0.317 8.465 1.00 55.34 96 THR A O 1
ATOM 751 N N . MET A 1 97 ? -6.594 -2.316 8.864 1.00 63.25 97 MET A N 1
ATOM 752 C CA . MET A 1 97 ? -5.532 -3.129 8.270 1.00 63.25 97 MET A CA 1
ATOM 753 C C . MET A 1 97 ? -5.689 -3.371 6.761 1.00 63.25 97 MET A C 1
ATOM 755 O O . MET A 1 97 ? -5.098 -4.304 6.229 1.00 63.25 97 MET A O 1
ATOM 759 N N . GLY A 1 98 ? -6.466 -2.554 6.039 1.00 66.44 98 GLY A N 1
ATOM 760 C CA . GLY A 1 98 ? -6.595 -2.674 4.576 1.00 66.44 98 GLY A CA 1
ATOM 761 C C . GLY A 1 98 ? -5.242 -2.664 3.846 1.00 66.44 98 GLY A C 1
ATOM 762 O O . GLY A 1 98 ? -5.036 -3.401 2.883 1.00 66.44 98 GLY A O 1
ATOM 763 N N . GLY A 1 99 ? -4.288 -1.890 4.374 1.00 73.88 99 GLY A N 1
ATOM 764 C CA . GLY A 1 99 ? -2.910 -1.823 3.883 1.00 73.88 99 GLY A CA 1
ATOM 765 C C . GLY A 1 99 ? -2.141 -3.147 3.954 1.00 73.88 99 GLY A C 1
ATOM 766 O O . GLY A 1 99 ? -1.250 -3.359 3.136 1.00 73.88 99 GLY A O 1
ATOM 767 N N . LEU A 1 100 ? -2.513 -4.054 4.869 1.00 77.06 100 LEU A N 1
ATOM 768 C CA . LEU A 1 100 ? -1.807 -5.318 5.112 1.00 77.06 100 LEU A CA 1
ATOM 769 C C . LEU A 1 100 ? -1.847 -6.256 3.905 1.00 77.06 100 LEU A C 1
ATOM 771 O O . LEU A 1 100 ? -0.885 -6.969 3.659 1.00 77.06 100 LEU A O 1
ATOM 775 N N . TYR A 1 101 ? -2.950 -6.259 3.157 1.00 78.62 101 TYR A N 1
ATOM 776 C CA . TYR A 1 101 ? -3.065 -7.029 1.916 1.00 78.62 101 TYR A CA 1
ATOM 777 C C . TYR A 1 101 ? -2.927 -6.140 0.680 1.00 78.62 101 TYR A C 1
ATOM 779 O O . TYR A 1 101 ? -2.432 -6.601 -0.341 1.00 78.62 101 TYR A O 1
ATOM 787 N N . PHE A 1 102 ? -3.311 -4.861 0.758 1.00 83.88 102 PHE A N 1
ATOM 788 C CA . PHE A 1 102 ? -3.209 -3.941 -0.374 1.00 83.88 102 PHE A CA 1
ATOM 789 C C . PHE A 1 102 ? -1.764 -3.765 -0.860 1.00 83.88 102 PHE A C 1
ATOM 791 O O . PHE A 1 102 ? -1.504 -3.886 -2.056 1.00 83.88 102 PHE A O 1
ATOM 798 N N . ILE A 1 103 ? -0.825 -3.516 0.061 1.00 86.06 103 ILE A N 1
ATOM 799 C CA . ILE A 1 103 ? 0.566 -3.218 -0.303 1.00 86.06 103 ILE A CA 1
ATOM 800 C C . ILE A 1 103 ? 1.289 -4.447 -0.877 1.00 86.06 103 ILE A C 1
ATOM 802 O O . ILE A 1 103 ? 1.845 -4.321 -1.968 1.00 86.06 103 ILE A O 1
ATOM 806 N N . PRO A 1 104 ? 1.250 -5.640 -0.246 1.00 85.00 104 PRO A N 1
ATOM 807 C CA . PRO A 1 104 ? 1.923 -6.815 -0.800 1.00 85.00 104 PRO A CA 1
ATOM 808 C C . PRO A 1 104 ? 1.391 -7.214 -2.176 1.00 85.00 104 PRO A C 1
ATOM 810 O O . PRO A 1 104 ? 2.175 -7.550 -3.055 1.00 85.00 104 PRO A O 1
ATOM 813 N N . ILE A 1 105 ? 0.073 -7.129 -2.399 1.00 85.31 105 ILE A N 1
ATOM 814 C CA . ILE A 1 105 ? -0.520 -7.442 -3.708 1.00 85.31 105 ILE A CA 1
ATOM 815 C C . ILE A 1 105 ? -0.037 -6.448 -4.766 1.00 85.31 105 ILE A C 1
ATOM 817 O O . ILE A 1 105 ? 0.320 -6.863 -5.866 1.00 85.31 105 ILE A O 1
ATOM 821 N N . GLY A 1 106 ? 0.005 -5.152 -4.441 1.00 85.12 106 GLY A N 1
ATOM 822 C CA . GLY A 1 106 ? 0.512 -4.126 -5.353 1.00 85.12 106 GLY A CA 1
ATOM 823 C C . GLY A 1 106 ? 1.972 -4.363 -5.745 1.00 85.12 106 GLY A C 1
ATOM 824 O O . GLY A 1 106 ? 2.300 -4.312 -6.928 1.00 85.12 106 GLY A O 1
ATOM 825 N N . VAL A 1 107 ? 2.820 -4.693 -4.766 1.00 86.19 107 VAL A N 1
ATOM 826 C CA . VAL A 1 107 ? 4.239 -5.011 -4.985 1.00 86.19 107 VAL A CA 1
ATOM 827 C C . VAL A 1 107 ? 4.407 -6.253 -5.861 1.00 86.19 107 VAL A C 1
ATOM 829 O O . VAL A 1 107 ? 5.123 -6.201 -6.856 1.00 86.19 107 VAL A O 1
ATOM 832 N N . ILE A 1 108 ? 3.697 -7.342 -5.552 1.00 85.75 108 ILE A N 1
ATOM 833 C CA . ILE A 1 108 ? 3.772 -8.592 -6.325 1.00 85.75 108 ILE A CA 1
ATOM 834 C C . ILE A 1 108 ? 3.343 -8.357 -7.778 1.00 85.75 108 ILE A C 1
ATOM 836 O O . ILE A 1 108 ? 4.009 -8.814 -8.702 1.00 85.75 108 ILE A O 1
ATOM 840 N N . VAL A 1 109 ? 2.252 -7.619 -8.003 1.00 85.44 109 VAL A N 1
ATOM 841 C CA . VAL A 1 109 ? 1.786 -7.305 -9.362 1.00 85.44 109 VAL A CA 1
ATOM 842 C C . VAL A 1 109 ? 2.807 -6.448 -10.117 1.00 85.44 109 VAL A C 1
ATOM 844 O O . VAL A 1 109 ? 3.037 -6.697 -11.300 1.00 85.44 109 VAL A O 1
ATOM 847 N N . ALA A 1 110 ? 3.440 -5.478 -9.452 1.00 83.56 110 ALA A N 1
ATOM 848 C CA . ALA A 1 110 ? 4.481 -4.653 -10.062 1.00 83.56 110 ALA A CA 1
ATOM 849 C C . ALA A 1 110 ? 5.707 -5.485 -10.481 1.00 83.56 110 ALA A C 1
ATOM 851 O O . ALA A 1 110 ? 6.170 -5.354 -11.615 1.00 83.56 110 ALA A O 1
ATOM 852 N N . GLU A 1 111 ? 6.184 -6.385 -9.616 1.00 84.44 111 GLU A N 1
ATOM 853 C CA . GLU A 1 111 ? 7.340 -7.240 -9.920 1.00 84.44 111 GLU A CA 1
ATOM 854 C C . GLU A 1 111 ? 7.050 -8.273 -11.014 1.00 84.44 111 GLU A C 1
ATOM 856 O O . GLU A 1 111 ? 7.904 -8.511 -11.866 1.00 84.44 111 GLU A O 1
ATOM 861 N N . ILE A 1 112 ? 5.836 -8.834 -11.071 1.00 84.44 112 ILE A N 1
ATOM 862 C CA . ILE A 1 112 ? 5.449 -9.770 -12.141 1.00 84.44 112 ILE A CA 1
ATOM 863 C C . ILE A 1 112 ? 5.413 -9.078 -13.512 1.00 84.44 112 ILE A C 1
ATOM 865 O O . ILE A 1 112 ? 5.758 -9.693 -14.519 1.00 84.44 112 ILE A O 1
ATOM 869 N N . ILE A 1 113 ? 4.979 -7.816 -13.569 1.00 80.31 113 ILE A N 1
ATOM 870 C CA . ILE A 1 113 ? 4.789 -7.097 -14.837 1.00 80.31 113 ILE A CA 1
ATOM 871 C C . ILE A 1 113 ? 6.105 -6.546 -15.387 1.00 80.31 113 ILE A C 1
ATOM 873 O O . ILE A 1 113 ? 6.313 -6.596 -16.598 1.00 80.31 113 ILE A O 1
ATOM 877 N N . VAL A 1 114 ? 6.981 -6.025 -14.523 1.00 76.19 114 VAL A N 1
ATOM 878 C CA . VAL A 1 114 ? 8.279 -5.467 -14.946 1.00 76.19 114 VAL A CA 1
ATOM 879 C C . VAL A 1 114 ? 9.381 -6.535 -14.983 1.00 76.19 114 VAL A C 1
ATOM 881 O O . VAL A 1 114 ? 10.354 -6.397 -15.720 1.00 76.19 114 VAL A O 1
ATOM 884 N N . GLY A 1 115 ? 9.203 -7.629 -14.243 1.00 72.38 115 GLY A N 1
ATOM 885 C CA . GLY A 1 115 ? 10.185 -8.693 -14.074 1.00 72.38 115 GLY A CA 1
ATOM 886 C C . GLY A 1 115 ? 11.119 -8.434 -12.889 1.00 72.38 115 GLY A C 1
ATOM 887 O O . GLY A 1 115 ? 11.570 -7.313 -12.655 1.00 72.38 115 GLY A O 1
ATOM 888 N N . PHE A 1 116 ? 11.467 -9.507 -12.170 1.00 72.31 116 PHE A N 1
ATOM 889 C CA . PHE A 1 116 ? 12.329 -9.499 -10.974 1.00 72.31 116 PHE A CA 1
ATOM 890 C C . PHE A 1 1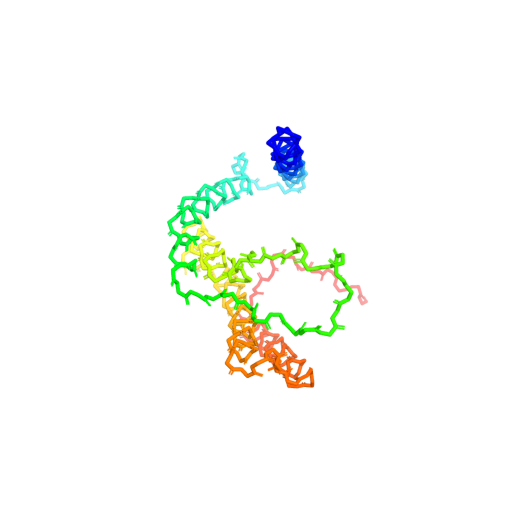16 ? 13.772 -9.014 -11.217 1.00 72.31 116 PHE A C 1
ATOM 892 O O . PHE A 1 116 ? 14.565 -8.928 -10.285 1.00 72.31 116 PHE A O 1
ATOM 899 N N . SER A 1 117 ? 14.140 -8.723 -12.465 1.00 68.69 117 SER A N 1
ATOM 900 C CA . SER A 1 117 ? 15.491 -8.308 -12.850 1.00 68.69 117 SER A CA 1
ATOM 901 C C . SER A 1 117 ? 15.702 -6.792 -12.830 1.00 68.69 117 SER A C 1
ATOM 903 O O . SER A 1 117 ? 16.838 -6.349 -12.984 1.00 68.69 117 SER A O 1
ATOM 905 N N . SER A 1 118 ? 14.648 -5.986 -12.650 1.00 77.81 118 SER A N 1
ATOM 906 C CA . SER A 1 118 ? 14.791 -4.527 -12.575 1.00 77.81 118 SER A CA 1
ATOM 907 C C . SER A 1 118 ? 15.160 -4.079 -11.161 1.00 77.81 118 SER A C 1
ATOM 909 O O . SER A 1 118 ? 14.340 -4.132 -10.242 1.00 77.81 118 SER A O 1
ATOM 911 N N . LEU A 1 119 ? 16.397 -3.598 -11.001 1.00 79.38 119 LEU A N 1
ATOM 912 C CA . LEU A 1 119 ? 16.909 -3.088 -9.726 1.00 79.38 119 LEU A CA 1
ATOM 913 C C . LEU A 1 119 ? 16.097 -1.880 -9.222 1.00 79.38 119 LEU A C 1
ATOM 915 O O . LEU A 1 119 ? 15.898 -1.728 -8.021 1.00 79.38 119 LEU A O 1
ATOM 919 N N . GLU A 1 120 ? 15.581 -1.052 -10.138 1.00 81.44 120 GLU A N 1
ATOM 920 C CA . GLU A 1 120 ? 14.747 0.115 -9.819 1.00 81.44 120 GLU A CA 1
ATOM 921 C C . GLU A 1 120 ? 13.429 -0.293 -9.152 1.00 81.44 120 GLU A C 1
ATOM 923 O O . GLU A 1 120 ? 13.040 0.265 -8.123 1.00 81.44 120 GLU A O 1
ATOM 928 N N . VAL A 1 121 ? 12.752 -1.298 -9.720 1.00 82.62 121 VAL A N 1
ATOM 929 C CA . VAL A 1 121 ? 11.480 -1.802 -9.187 1.00 82.62 121 VAL A CA 1
ATOM 930 C C . VAL A 1 121 ? 11.702 -2.517 -7.865 1.00 82.62 121 VAL A C 1
ATOM 932 O O . VAL A 1 121 ? 10.932 -2.290 -6.935 1.00 82.62 121 VAL A O 1
ATOM 935 N N . LEU A 1 122 ? 12.773 -3.307 -7.756 1.00 84.88 122 LEU A N 1
ATOM 936 C CA . LEU A 1 122 ? 13.142 -3.988 -6.516 1.00 84.88 122 LEU A CA 1
ATOM 937 C C . LEU A 1 122 ? 13.477 -2.990 -5.390 1.00 84.88 122 LEU A C 1
ATOM 939 O O . LEU A 1 122 ? 13.094 -3.178 -4.237 1.00 84.88 122 LEU A O 1
ATOM 943 N N . GLY A 1 123 ? 14.155 -1.889 -5.721 1.00 85.19 123 GLY A N 1
ATOM 944 C CA . GLY A 1 123 ? 14.420 -0.803 -4.779 1.00 85.19 123 GLY A CA 1
ATOM 945 C C . GLY A 1 123 ? 13.138 -0.127 -4.299 1.00 85.19 123 GLY A C 1
ATOM 946 O O . GLY A 1 123 ? 12.912 0.026 -3.095 1.00 85.19 123 GLY A O 1
ATOM 947 N N . ALA A 1 124 ? 12.263 0.247 -5.235 1.00 86.62 124 ALA A N 1
ATOM 948 C CA . ALA A 1 124 ? 10.983 0.873 -4.917 1.00 86.62 124 ALA A CA 1
ATOM 949 C C . ALA A 1 124 ? 10.054 -0.063 -4.117 1.00 86.62 124 ALA A C 1
ATOM 951 O O . ALA A 1 124 ? 9.368 0.391 -3.191 1.00 86.62 124 ALA A O 1
ATOM 952 N N . SER A 1 125 ? 10.044 -1.364 -4.427 1.00 87.69 125 SER A N 1
ATOM 953 C CA . SER A 1 125 ? 9.265 -2.364 -3.695 1.00 87.69 125 SER A CA 1
ATOM 954 C C . SER A 1 125 ? 9.785 -2.547 -2.270 1.00 87.69 125 SER A C 1
ATOM 956 O O . SER A 1 125 ? 8.992 -2.490 -1.325 1.00 87.69 125 SER A O 1
ATOM 958 N N . ALA A 1 126 ? 11.105 -2.647 -2.087 1.00 88.31 126 ALA A N 1
ATOM 959 C CA . ALA A 1 126 ? 11.738 -2.733 -0.772 1.00 88.31 126 ALA A CA 1
ATOM 960 C C . ALA A 1 126 ? 11.456 -1.494 0.098 1.00 88.31 126 ALA A C 1
ATOM 962 O O . ALA A 1 126 ? 11.110 -1.623 1.279 1.00 88.31 126 ALA A O 1
ATOM 963 N N . ALA A 1 127 ? 11.529 -0.290 -0.479 1.00 89.50 127 ALA A N 1
ATOM 964 C CA . ALA A 1 127 ? 11.179 0.945 0.224 1.00 89.50 127 ALA A CA 1
ATOM 965 C C . ALA A 1 127 ? 9.708 0.943 0.660 1.00 89.50 127 ALA A C 1
ATOM 967 O O . ALA A 1 127 ? 9.394 1.183 1.828 1.00 89.50 127 ALA A O 1
ATOM 968 N N . THR A 1 128 ? 8.805 0.598 -0.262 1.00 89.94 128 THR A N 1
ATOM 969 C CA . THR A 1 128 ? 7.362 0.534 0.005 1.00 89.94 128 THR A CA 1
ATOM 970 C C . THR A 1 128 ? 7.047 -0.473 1.112 1.00 89.94 128 THR A C 1
ATOM 972 O O . THR A 1 128 ? 6.275 -0.163 2.020 1.00 89.94 128 THR A O 1
ATOM 975 N N . LEU A 1 129 ? 7.683 -1.649 1.092 1.00 90.38 129 LEU A N 1
ATOM 976 C CA . LEU A 1 129 ? 7.546 -2.662 2.141 1.00 90.38 129 LEU A CA 1
ATOM 977 C C . LEU A 1 129 ? 8.079 -2.178 3.493 1.00 90.38 129 LEU A C 1
ATOM 979 O O . LEU A 1 129 ? 7.466 -2.465 4.519 1.00 90.38 129 LEU A O 1
ATOM 983 N N . THR A 1 130 ? 9.166 -1.407 3.508 1.00 90.19 130 THR A N 1
ATOM 984 C CA . THR A 1 130 ? 9.736 -0.847 4.743 1.00 90.19 130 THR A CA 1
ATOM 985 C C . THR A 1 130 ? 8.774 0.152 5.391 1.00 90.19 130 THR A C 1
ATOM 987 O O . THR A 1 130 ? 8.446 0.018 6.571 1.00 90.19 130 THR A O 1
ATOM 990 N N . PHE A 1 131 ? 8.238 1.106 4.622 1.00 89.38 131 PHE A N 1
ATOM 991 C CA . PHE A 1 131 ? 7.232 2.049 5.130 1.00 89.38 131 PHE A CA 1
ATOM 992 C C . PHE A 1 131 ? 5.931 1.347 5.533 1.00 89.38 131 PHE A C 1
ATOM 994 O O . PHE A 1 131 ? 5.331 1.687 6.557 1.00 89.38 131 PHE A O 1
ATOM 1001 N N . ALA A 1 132 ? 5.517 0.330 4.775 1.00 88.44 132 ALA A N 1
ATOM 1002 C CA . ALA A 1 132 ? 4.371 -0.498 5.128 1.00 88.44 132 ALA A CA 1
ATOM 1003 C C . ALA A 1 132 ? 4.584 -1.219 6.462 1.00 88.44 132 ALA A C 1
ATOM 1005 O O . ALA A 1 132 ? 3.690 -1.201 7.305 1.00 88.44 132 ALA A O 1
ATOM 1006 N N . ALA A 1 133 ? 5.766 -1.799 6.685 1.00 89.00 133 ALA A N 1
ATOM 1007 C CA . ALA A 1 133 ? 6.115 -2.474 7.929 1.00 89.00 133 ALA A CA 1
ATOM 1008 C C . ALA A 1 133 ? 6.102 -1.510 9.123 1.00 89.00 133 ALA A C 1
ATOM 1010 O O . ALA A 1 133 ? 5.536 -1.849 10.160 1.00 89.00 133 ALA A O 1
ATOM 1011 N N . ILE A 1 134 ? 6.641 -0.296 8.973 1.00 88.44 134 ILE A N 1
ATOM 1012 C CA . ILE A 1 134 ? 6.599 0.741 10.020 1.00 88.44 134 ILE A CA 1
ATOM 1013 C C . ILE A 1 134 ? 5.148 1.077 10.396 1.00 88.44 134 ILE A C 1
ATOM 1015 O O . ILE A 1 134 ? 4.799 1.075 11.578 1.00 88.44 134 ILE A O 1
ATOM 1019 N N . GLY A 1 135 ? 4.281 1.310 9.405 1.00 84.69 135 GLY A N 1
ATOM 1020 C CA . GLY A 1 135 ? 2.865 1.606 9.649 1.00 84.69 135 GLY A CA 1
ATOM 1021 C C . GLY A 1 135 ? 2.096 0.435 10.272 1.00 84.69 135 GLY A C 1
ATOM 1022 O O . GLY A 1 135 ? 1.244 0.635 11.136 1.00 84.69 135 GLY A O 1
ATOM 1023 N N . LEU A 1 136 ? 2.424 -0.794 9.875 1.00 84.56 136 LEU A N 1
ATOM 1024 C CA . LEU A 1 136 ? 1.833 -2.024 10.406 1.00 84.56 136 LEU A CA 1
ATOM 1025 C C . LEU A 1 136 ? 2.253 -2.244 11.868 1.00 84.56 136 LEU A C 1
ATOM 1027 O O . LEU A 1 136 ? 1.419 -2.577 12.706 1.00 84.56 136 LEU A O 1
ATOM 1031 N N . LEU A 1 137 ? 3.523 -1.994 12.198 1.00 84.50 137 LEU A N 1
ATOM 1032 C CA . LEU A 1 137 ? 4.020 -2.036 13.574 1.00 84.50 137 LEU A CA 1
ATOM 1033 C C . LEU A 1 137 ? 3.329 -0.991 14.461 1.00 84.50 137 LEU A C 1
ATOM 1035 O O . LEU A 1 137 ? 2.945 -1.323 15.583 1.00 84.50 137 LEU A O 1
ATOM 1039 N N . ASP A 1 138 ? 3.119 0.233 13.966 1.00 82.94 138 ASP A N 1
ATOM 1040 C CA . ASP A 1 138 ? 2.369 1.276 14.685 1.00 82.94 138 ASP A CA 1
ATOM 1041 C C . ASP A 1 138 ? 0.918 0.837 14.968 1.00 82.94 138 ASP A C 1
ATOM 1043 O O . ASP A 1 138 ? 0.448 0.929 16.108 1.00 82.94 138 ASP A O 1
ATOM 1047 N N . ASP A 1 139 ? 0.231 0.265 13.970 1.00 78.56 139 ASP A N 1
ATOM 1048 C CA . ASP A 1 139 ? -1.149 -0.229 14.116 1.00 78.56 139 ASP A CA 1
ATOM 1049 C C . ASP A 1 139 ? -1.229 -1.419 15.097 1.00 78.56 139 ASP A C 1
ATOM 1051 O O . ASP A 1 139 ? -2.093 -1.443 15.976 1.00 78.56 139 ASP A O 1
ATOM 1055 N N . LEU A 1 140 ? -0.273 -2.359 15.054 1.00 79.19 140 LEU A N 1
ATOM 1056 C CA . LEU A 1 140 ? -0.197 -3.483 16.003 1.00 79.19 140 LEU A CA 1
ATOM 1057 C C . LEU A 1 140 ? 0.061 -3.026 17.444 1.00 79.19 140 LEU A C 1
ATOM 1059 O O . LEU A 1 140 ? -0.542 -3.555 18.385 1.00 79.19 140 LEU A O 1
ATOM 1063 N N . ILE A 1 141 ? 0.953 -2.052 17.639 1.00 79.31 141 ILE A N 1
ATOM 1064 C CA . ILE A 1 141 ? 1.239 -1.492 18.965 1.00 79.31 141 ILE A CA 1
ATOM 1065 C C . ILE A 1 141 ? -0.000 -0.773 19.495 1.00 79.31 141 ILE A C 1
ATOM 1067 O O . ILE A 1 141 ? -0.395 -1.019 20.636 1.00 79.31 141 ILE A O 1
ATOM 1071 N N . SER A 1 142 ? -0.659 0.030 18.659 1.00 73.19 142 SER A N 1
ATOM 1072 C CA . SER A 1 142 ? -1.903 0.720 19.009 1.00 73.19 142 SER A CA 1
ATOM 1073 C C . SER A 1 142 ? -3.005 -0.258 19.439 1.00 73.19 142 SER A C 1
ATOM 1075 O O . SER A 1 142 ? -3.677 -0.035 20.453 1.00 73.19 142 SER A O 1
ATOM 1077 N N . MET A 1 143 ? -3.145 -1.386 18.733 1.00 72.25 143 MET A N 1
ATOM 1078 C CA . MET A 1 143 ? -4.100 -2.444 19.081 1.00 72.25 143 MET A CA 1
ATOM 1079 C C . MET A 1 143 ? -3.773 -3.125 20.413 1.00 72.25 143 MET A C 1
ATOM 1081 O O . MET A 1 143 ? -4.677 -3.370 21.212 1.00 72.25 143 MET A O 1
ATOM 1085 N N . ARG A 1 144 ? -2.493 -3.414 20.676 1.00 73.06 144 ARG A N 1
ATOM 1086 C CA . ARG A 1 144 ? -2.057 -4.085 21.910 1.00 73.06 144 ARG A CA 1
ATOM 1087 C C . ARG A 1 144 ? -2.132 -3.175 23.138 1.00 73.06 144 ARG A C 1
ATOM 1089 O O . ARG A 1 144 ? -2.393 -3.662 24.233 1.00 73.06 144 ARG A O 1
ATOM 1096 N N . ASN A 1 145 ? -1.910 -1.872 22.967 1.00 72.50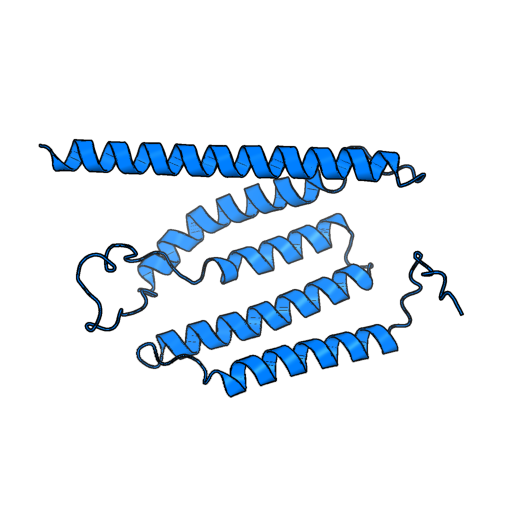 145 ASN A N 1
ATOM 1097 C CA . ASN A 1 145 ? -1.692 -0.928 24.067 1.00 72.50 145 ASN A CA 1
ATOM 1098 C C . ASN A 1 145 ? -2.886 0.016 24.319 1.00 72.50 145 ASN A C 1
ATOM 1100 O O . ASN A 1 145 ? -2.709 1.177 24.687 1.00 72.50 145 ASN A O 1
ATOM 1104 N N . ASN A 1 146 ? -4.124 -0.459 24.124 1.00 65.69 146 ASN A N 1
ATOM 1105 C CA . ASN A 1 146 ? -5.358 0.304 24.381 1.00 65.69 146 ASN A CA 1
ATOM 1106 C C . ASN A 1 146 ? -5.447 1.656 23.624 1.00 65.69 146 ASN A C 1
ATOM 1108 O O . ASN A 1 146 ? -5.896 2.665 24.179 1.00 65.69 146 ASN A O 1
ATOM 1112 N N . ASN A 1 147 ? -5.084 1.679 22.334 1.00 63.47 147 ASN A N 1
ATOM 1113 C CA . ASN A 1 147 ? -5.000 2.865 21.453 1.00 63.47 147 ASN A CA 1
ATOM 1114 C C . ASN A 1 147 ? -3.922 3.885 21.832 1.00 63.47 147 ASN A C 1
ATOM 1116 O O . ASN A 1 147 ? -4.001 5.053 21.439 1.00 63.47 147 ASN A O 1
ATOM 1120 N N . VAL A 1 148 ? -2.924 3.473 22.607 1.00 67.75 148 VAL A N 1
ATOM 1121 C CA . VAL A 1 148 ? -1.668 4.213 22.690 1.00 67.75 148 VAL A CA 1
ATOM 1122 C C . VAL A 1 148 ? -0.775 3.671 21.578 1.00 67.75 148 VAL A C 1
ATOM 1124 O O . VAL A 1 148 ? -0.187 2.600 21.714 1.00 67.75 148 VAL A O 1
ATOM 1127 N N . GLY A 1 149 ? -0.754 4.378 20.445 1.00 70.12 149 GLY A N 1
ATOM 1128 C CA . GLY A 1 149 ? 0.133 4.070 19.321 1.00 70.12 149 GLY A CA 1
ATOM 1129 C C . GLY A 1 149 ? 1.606 4.293 19.663 1.00 70.12 149 GLY A C 1
ATOM 1130 O O . GLY A 1 149 ? 1.957 4.650 20.796 1.00 70.12 149 GLY A O 1
ATOM 1131 N N . LEU A 1 150 ? 2.480 4.095 18.677 1.00 75.88 150 LEU A N 1
ATOM 1132 C CA . LEU A 1 150 ? 3.894 4.401 18.831 1.00 75.88 150 LEU A CA 1
ATOM 1133 C C . LEU A 1 150 ? 4.052 5.893 19.166 1.00 75.88 150 LEU A C 1
ATOM 1135 O O . LEU A 1 150 ? 3.344 6.753 18.637 1.00 75.88 150 LEU A O 1
ATOM 1139 N N . SER A 1 151 ? 4.976 6.224 20.072 1.00 82.00 151 SER A N 1
ATOM 1140 C CA . SER A 1 151 ? 5.245 7.631 20.377 1.00 82.00 151 SER A CA 1
ATOM 1141 C C . SER A 1 151 ? 5.667 8.348 19.092 1.00 82.00 151 SER A C 1
ATOM 1143 O O . SER A 1 151 ? 6.534 7.867 18.361 1.00 82.00 151 SER A O 1
ATOM 1145 N N . ALA A 1 152 ? 5.039 9.496 18.817 1.00 82.44 152 ALA A N 1
ATOM 1146 C CA . ALA A 1 152 ? 5.179 10.220 17.552 1.00 82.44 152 ALA A CA 1
ATOM 1147 C C . ALA A 1 152 ? 6.646 10.473 17.167 1.00 82.44 152 ALA A C 1
ATOM 1149 O O . ALA A 1 152 ? 7.002 10.415 15.994 1.00 82.44 152 ALA A O 1
ATOM 1150 N N . ARG A 1 153 ? 7.517 10.679 18.167 1.00 85.81 153 ARG A N 1
ATOM 1151 C CA . ARG A 1 153 ? 8.963 10.841 17.967 1.00 85.81 153 ARG A CA 1
ATOM 1152 C C . ARG A 1 153 ? 9.607 9.590 17.374 1.00 85.81 153 ARG A C 1
ATOM 1154 O O . ARG A 1 153 ? 10.351 9.701 16.411 1.00 85.81 153 ARG A O 1
ATOM 1161 N N . PHE A 1 154 ? 9.293 8.411 17.910 1.00 86.75 154 PHE A N 1
ATOM 1162 C CA . PHE A 1 154 ? 9.840 7.147 17.413 1.00 86.75 154 PHE A CA 1
ATOM 1163 C C . PHE A 1 154 ? 9.332 6.819 16.015 1.00 86.75 154 PHE A C 1
ATOM 1165 O O . PHE A 1 154 ? 10.114 6.367 15.187 1.00 86.75 154 PHE A O 1
ATOM 1172 N N . ARG A 1 155 ? 8.057 7.107 15.729 1.00 84.25 155 ARG A N 1
ATOM 1173 C CA . ARG A 1 155 ? 7.504 6.917 14.386 1.00 84.25 155 ARG A CA 1
ATOM 1174 C C . ARG A 1 155 ? 8.234 7.774 13.351 1.00 84.25 155 ARG A C 1
ATOM 1176 O O . ARG A 1 155 ? 8.724 7.242 12.359 1.00 84.25 155 ARG A O 1
ATOM 1183 N N . ILE A 1 156 ? 8.382 9.071 13.619 1.00 88.69 156 ILE A N 1
ATOM 1184 C CA . ILE A 1 156 ? 9.096 9.979 12.712 1.00 88.69 156 ILE A CA 1
ATOM 1185 C C . ILE A 1 156 ? 10.563 9.556 12.580 1.00 88.69 156 ILE A C 1
ATOM 1187 O O . ILE A 1 156 ? 11.074 9.497 11.469 1.00 88.69 156 ILE A O 1
ATOM 1191 N N . MET A 1 157 ? 11.231 9.189 13.680 1.00 91.62 157 MET A N 1
ATOM 1192 C CA . MET A 1 157 ? 12.604 8.677 13.617 1.00 91.62 157 MET A CA 1
ATOM 1193 C C . MET A 1 157 ? 12.719 7.424 12.739 1.00 91.62 157 MET A C 1
ATOM 1195 O O . MET A 1 157 ? 13.666 7.333 11.963 1.00 91.62 157 MET A O 1
ATOM 1199 N N . SER A 1 158 ? 11.766 6.486 12.813 1.00 88.06 158 SER A N 1
ATOM 1200 C CA . SER A 1 158 ? 11.772 5.294 11.953 1.00 88.06 158 SER A CA 1
ATOM 1201 C C . SER A 1 158 ? 11.526 5.615 10.479 1.00 88.06 158 SER A C 1
ATOM 1203 O O . SER A 1 158 ? 12.196 5.047 9.621 1.00 88.06 158 SER A O 1
ATOM 1205 N N . GLU A 1 159 ? 10.623 6.550 10.173 1.00 90.00 159 GLU A N 1
ATOM 1206 C CA . GLU A 1 159 ? 10.347 6.977 8.795 1.00 90.00 159 GLU A CA 1
ATOM 1207 C C . GLU A 1 159 ? 11.554 7.720 8.195 1.00 90.00 159 GLU A C 1
ATOM 1209 O O . GLU A 1 159 ? 11.942 7.458 7.056 1.00 90.00 159 GLU A O 1
ATOM 1214 N N . VAL A 1 160 ? 12.208 8.584 8.982 1.00 92.94 160 VAL A N 1
ATOM 1215 C CA . VAL A 1 160 ? 13.442 9.281 8.583 1.00 92.94 160 VAL A CA 1
ATOM 1216 C C . VAL A 1 160 ? 14.585 8.291 8.372 1.00 92.94 160 VAL A C 1
ATOM 1218 O O . VAL A 1 160 ? 15.263 8.375 7.354 1.00 92.94 160 VAL A O 1
ATOM 1221 N N . ALA A 1 161 ? 14.781 7.334 9.283 1.00 92.56 161 ALA A N 1
ATOM 1222 C CA . ALA A 1 161 ? 15.823 6.316 9.151 1.00 92.56 161 ALA A CA 1
ATOM 1223 C C . ALA A 1 161 ? 15.615 5.418 7.919 1.00 92.56 161 ALA A C 1
ATOM 1225 O O . ALA A 1 161 ? 16.572 5.095 7.219 1.00 92.56 161 ALA A O 1
ATOM 1226 N N . ALA A 1 162 ? 14.368 5.043 7.619 1.00 91.25 162 ALA A N 1
ATOM 1227 C CA . ALA A 1 162 ? 14.049 4.293 6.406 1.00 91.25 162 ALA A CA 1
ATOM 1228 C C . ALA A 1 162 ? 14.347 5.112 5.140 1.00 91.25 162 ALA A C 1
ATOM 1230 O O . ALA A 1 162 ? 14.941 4.594 4.194 1.00 91.25 162 ALA A O 1
ATOM 1231 N N . GLY A 1 163 ? 13.990 6.400 5.137 1.00 89.62 163 GLY A N 1
ATOM 1232 C CA . GLY A 1 163 ? 14.275 7.307 4.025 1.00 89.62 163 GLY A CA 1
ATOM 1233 C C . GLY A 1 163 ? 15.771 7.541 3.802 1.00 89.62 163 GLY A C 1
ATOM 1234 O O . GLY A 1 163 ? 16.233 7.510 2.661 1.00 89.62 163 GLY A O 1
ATOM 1235 N N . THR A 1 164 ? 16.553 7.728 4.869 1.00 91.12 164 THR A N 1
ATOM 1236 C CA . THR A 1 164 ? 18.009 7.902 4.756 1.00 91.12 164 THR A CA 1
ATOM 1237 C C . THR A 1 164 ? 18.696 6.625 4.289 1.00 91.12 164 THR A C 1
ATOM 1239 O O . THR A 1 164 ? 19.572 6.701 3.428 1.00 91.12 164 THR A O 1
ATOM 1242 N N . PHE A 1 165 ? 18.274 5.458 4.783 1.00 90.38 165 PHE A N 1
ATOM 1243 C CA . PHE A 1 165 ? 18.793 4.172 4.321 1.00 90.38 165 PHE A CA 1
ATOM 1244 C C . PHE A 1 165 ? 18.497 3.940 2.836 1.00 90.38 165 PHE A C 1
ATOM 1246 O O . PHE A 1 165 ? 19.387 3.547 2.086 1.00 90.38 165 PHE A O 1
ATOM 1253 N N . PHE A 1 166 ? 17.276 4.249 2.392 1.00 88.94 166 PHE A N 1
ATOM 1254 C CA . PHE A 1 166 ? 16.909 4.155 0.981 1.00 88.94 166 PHE A CA 1
ATOM 1255 C C . PHE A 1 166 ? 17.731 5.108 0.103 1.00 88.94 166 PHE A C 1
ATOM 1257 O O . PHE A 1 166 ? 18.228 4.702 -0.943 1.00 88.94 166 PHE A O 1
ATOM 1264 N N . SER A 1 167 ? 17.933 6.352 0.549 1.00 86.44 167 SER A N 1
ATOM 1265 C CA . SER A 1 167 ? 18.770 7.331 -0.155 1.00 86.44 167 SER A CA 1
ATOM 1266 C C . SER A 1 167 ? 20.224 6.861 -0.281 1.00 86.44 167 SER A C 1
ATOM 1268 O O . SER A 1 167 ? 20.815 6.925 -1.357 1.00 86.44 167 SER A O 1
ATOM 1270 N N . PHE A 1 168 ? 20.786 6.310 0.798 1.00 88.12 168 PHE A N 1
ATOM 1271 C CA . PHE A 1 168 ? 22.132 5.742 0.788 1.00 88.12 168 PHE A CA 1
ATOM 1272 C C . PHE A 1 168 ? 22.245 4.538 -0.156 1.00 88.12 168 PHE A C 1
ATOM 1274 O O . PHE A 1 168 ? 23.197 4.444 -0.928 1.00 88.12 168 PHE A O 1
ATOM 1281 N N . TRP A 1 169 ? 21.262 3.635 -0.133 1.00 87.50 169 TRP A N 1
ATOM 1282 C CA . TRP A 1 169 ? 21.214 2.495 -1.047 1.00 87.50 169 TRP A CA 1
ATOM 1283 C C . TRP A 1 169 ? 21.121 2.938 -2.512 1.00 87.50 169 TRP A C 1
ATOM 1285 O O . TRP A 1 169 ? 21.822 2.391 -3.362 1.00 87.50 169 TRP A O 1
ATOM 1295 N N . LEU A 1 170 ? 20.310 3.958 -2.802 1.00 84.56 170 LEU A N 1
ATOM 1296 C CA . LEU A 1 170 ? 20.161 4.512 -4.146 1.00 84.56 170 LEU A CA 1
ATOM 1297 C C . LEU A 1 170 ? 21.467 5.143 -4.645 1.00 84.56 170 LEU A C 1
ATOM 1299 O O . LEU A 1 170 ? 21.836 4.935 -5.797 1.00 84.56 170 LEU A O 1
ATOM 1303 N N . TYR A 1 171 ? 22.198 5.835 -3.767 1.00 82.75 171 TYR A N 1
ATOM 1304 C CA . TYR A 1 171 ? 23.537 6.346 -4.066 1.00 82.75 171 TYR A CA 1
ATOM 1305 C C . TYR A 1 171 ? 24.548 5.220 -4.342 1.00 82.75 171 TYR A C 1
ATOM 1307 O O . TYR A 1 171 ? 25.342 5.318 -5.270 1.00 82.75 171 TYR A O 1
ATOM 1315 N N . ALA A 1 172 ? 24.509 4.132 -3.569 1.00 83.06 172 ALA A N 1
ATOM 1316 C CA . ALA A 1 172 ? 25.440 3.012 -3.722 1.00 83.06 172 ALA A CA 1
ATOM 1317 C C . ALA A 1 172 ? 25.149 2.116 -4.939 1.00 83.06 172 ALA A C 1
ATOM 1319 O O . ALA A 1 172 ? 26.042 1.413 -5.406 1.00 83.06 172 ALA A O 1
ATOM 1320 N N . SER A 1 173 ? 23.909 2.108 -5.432 1.00 77.88 173 SER A N 1
ATOM 1321 C CA . SER A 1 173 ? 23.465 1.199 -6.498 1.00 77.88 173 SER A CA 1
ATOM 1322 C C . SER A 1 173 ? 23.788 1.693 -7.914 1.00 77.88 173 SER A C 1
ATOM 1324 O O . SER A 1 173 ? 23.462 0.988 -8.865 1.00 77.88 173 SER A O 1
ATOM 1326 N N . ASP A 1 174 ? 24.399 2.880 -8.046 1.00 67.19 174 ASP A N 1
ATOM 1327 C CA . ASP A 1 174 ? 24.865 3.504 -9.300 1.00 67.19 174 ASP A CA 1
ATOM 1328 C C . ASP A 1 174 ? 23.876 3.318 -10.469 1.00 67.19 174 ASP A C 1
ATOM 1330 O O . ASP A 1 174 ? 24.219 2.937 -11.592 1.00 67.19 174 ASP A O 1
ATOM 1334 N N . ILE A 1 175 ? 22.585 3.510 -10.169 1.00 66.88 175 ILE A N 1
ATOM 1335 C CA . ILE A 1 175 ? 21.509 3.326 -11.139 1.00 66.88 175 ILE A CA 1
ATOM 1336 C C . ILE A 1 175 ? 21.677 4.424 -12.184 1.00 66.88 175 ILE A C 1
ATOM 1338 O O . ILE A 1 175 ? 21.445 5.603 -11.908 1.00 66.88 175 ILE A O 1
ATOM 1342 N N . SER A 1 176 ? 22.104 4.031 -13.385 1.00 55.78 176 SER A N 1
ATOM 1343 C CA . SER A 1 176 ? 22.240 4.929 -14.526 1.00 55.78 176 SER A CA 1
ATOM 1344 C C . SER A 1 176 ? 20.855 5.453 -14.902 1.00 55.78 176 SER A C 1
ATOM 1346 O O . SER A 1 176 ? 20.114 4.819 -15.648 1.00 55.78 176 SER A O 1
ATOM 1348 N N . SER A 1 177 ? 20.477 6.593 -14.322 1.00 52.31 177 SER A N 1
ATOM 1349 C CA . SER A 1 177 ? 19.230 7.274 -14.643 1.00 52.31 177 SER A CA 1
ATOM 1350 C C . SER A 1 177 ? 19.264 7.666 -16.124 1.00 52.31 177 SER A C 1
ATOM 1352 O O . SER A 1 177 ? 20.092 8.500 -16.505 1.00 52.31 177 SER A O 1
ATOM 1354 N N . PRO A 1 178 ? 18.352 7.155 -16.974 1.00 53.97 178 PRO A N 1
ATOM 1355 C CA . PRO A 1 178 ? 18.215 7.635 -18.350 1.00 53.97 178 PRO A CA 1
ATOM 1356 C C . PRO A 1 178 ? 17.746 9.102 -18.399 1.00 53.97 178 PRO A C 1
ATOM 1358 O O . PRO A 1 178 ? 17.779 9.741 -19.449 1.00 53.97 178 PRO A O 1
ATOM 1361 N N . TYR A 1 179 ? 17.349 9.656 -17.252 1.00 49.88 179 TYR A N 1
ATOM 1362 C CA . TYR A 1 179 ? 17.087 11.068 -17.029 1.00 49.88 179 TYR A CA 1
ATOM 1363 C C . TYR A 1 179 ? 18.343 11.676 -16.401 1.00 49.88 179 TYR A C 1
ATOM 1365 O O . TYR A 1 179 ? 18.419 11.893 -15.188 1.00 49.88 179 TYR A O 1
ATOM 1373 N N . SER A 1 180 ? 19.359 11.927 -17.226 1.00 39.75 180 SER A N 1
ATOM 1374 C CA . SER A 1 180 ? 20.363 12.928 -16.881 1.00 39.75 180 SER A CA 1
ATOM 1375 C C . SER A 1 180 ? 19.601 14.245 -16.732 1.00 39.75 180 SER A C 1
ATOM 1377 O O . SER A 1 180 ? 19.196 14.861 -17.719 1.00 39.75 180 SER A O 1
ATOM 1379 N N . MET A 1 181 ? 19.2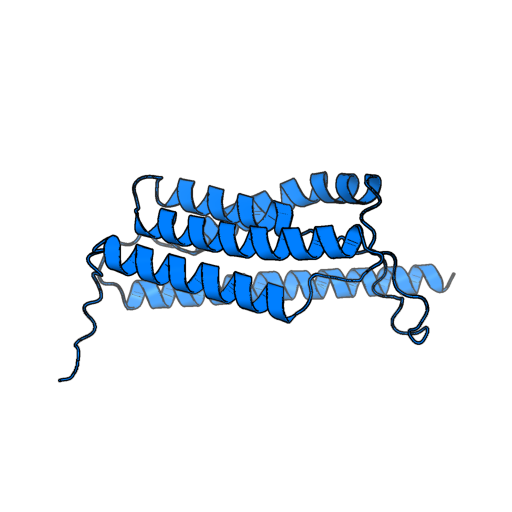86 14.635 -15.493 1.00 45.41 181 MET A N 1
ATOM 1380 C CA . MET A 1 181 ? 18.949 16.026 -15.234 1.00 45.41 181 MET A CA 1
ATOM 1381 C C . MET A 1 181 ? 20.168 16.812 -15.690 1.00 45.41 181 MET A C 1
ATOM 1383 O O . MET A 1 181 ? 21.256 16.601 -15.160 1.00 45.41 181 MET A O 1
ATOM 1387 N N . TYR A 1 182 ? 19.991 17.677 -16.689 1.00 44.34 182 TYR A N 1
ATOM 1388 C CA . TYR A 1 182 ? 20.969 18.709 -16.984 1.00 44.34 182 TYR A CA 1
ATOM 1389 C C . TYR A 1 182 ? 21.151 19.501 -15.695 1.00 44.34 182 TYR A C 1
ATOM 1391 O O . TYR A 1 182 ? 20.307 20.322 -15.329 1.00 44.34 182 TYR A O 1
ATOM 1399 N N . THR A 1 183 ? 22.214 19.190 -14.964 1.00 43.91 183 THR A N 1
ATOM 1400 C CA . THR A 1 183 ? 22.696 20.001 -13.864 1.00 43.91 183 THR A CA 1
ATOM 1401 C C . THR A 1 183 ? 23.092 21.318 -14.515 1.00 43.91 183 THR A C 1
ATOM 1403 O O . THR A 1 183 ? 24.141 21.409 -15.144 1.00 43.91 183 THR A O 1
ATOM 1406 N N . PHE A 1 184 ? 22.189 22.301 -14.480 1.00 47.25 184 PHE A N 1
ATOM 1407 C CA . PHE A 1 184 ? 22.512 23.676 -14.830 1.00 47.25 184 PHE A CA 1
ATOM 1408 C C . PHE A 1 184 ? 23.529 24.152 -13.796 1.00 47.25 184 PHE A C 1
ATOM 1410 O O . PHE A 1 184 ? 23.166 24.507 -12.673 1.00 47.25 184 PHE A O 1
ATOM 1417 N N . LEU A 1 185 ? 24.797 24.065 -14.179 1.00 44.62 185 LEU A N 1
ATOM 1418 C CA . LEU A 1 185 ? 25.928 24.720 -13.548 1.00 44.62 185 LEU A CA 1
ATOM 1419 C C . LEU A 1 185 ? 26.484 25.716 -14.565 1.00 44.62 185 LEU A C 1
ATOM 1421 O O . LEU A 1 185 ? 26.574 25.333 -15.755 1.00 44.62 185 LEU A O 1
#

Radius of gyration: 21.27 Å; chains: 1; bounding box: 66×38×54 Å

Sequence (185 aa):
MLGRAYKRKRIKYGILNNIGLIMFSTVLLSLVDCCAWKIVRLPLAPLYLMRPFLISAVAVSCVGYVCVPLFRSLKLHSVIRKEGPARHSSKKGTATMGGLYFIPIGVIVAEIIVGFSSLEVLGASAATLTFAAIGLLDDLISMRNNNVGLSARFRIMSEVAAGTFFSFWLYASDISSPYSMYTFL

Secondary structure (DSSP, 8-state):
-HHHHHHHHHHHHHHHHHHHHHHHHHHHHHHHHHHHHHH--S-PPTTTTHHHHHHHHHHHHHHHHHHHHHHHHTT------TTS-TTSTTS----TTHHHHHHHHHHHHHHHHH-TT-HHHHHHHHHHHHHHHHHHHHHHHHHHTTT--S-HHHHHHHHHHHHHHHHHHHHHTT---S-------

Foldseek 3Di:
DVVVVVVVVVVVVVVVVVVVVVVVVLVVLQVVQVVCVVPDPDPDDRCLPVVLVVQLVVVLVVVCVVVVVVCVVVPQWQPDDPPDPPVVCVVGDDRPCSLVPSLVSSLVSQCVSVDVPDPVSVLVSVLSVQLSVLVVQQSVCCSVPNNPGDDPVVSVVSNVVSVVVSVVVVVVVPPPPPPPPPPPD